Protein AF-A0A2S9PMS0-F1 (afdb_monomer_lite)

Structure (mmCIF, N/CA/C/O backbone):
data_AF-A0A2S9PMS0-F1
#
_entry.id   AF-A0A2S9PMS0-F1
#
loop_
_atom_site.group_PDB
_atom_site.id
_atom_site.type_symbol
_atom_site.label_atom_id
_atom_site.label_alt_id
_atom_site.label_comp_id
_atom_site.label_asym_id
_atom_site.label_entity_id
_atom_site.label_seq_id
_atom_site.pdbx_PDB_ins_code
_atom_site.Cartn_x
_atom_site.Cartn_y
_atom_site.Cartn_z
_atom_site.occupancy
_atom_site.B_iso_or_equiv
_atom_site.auth_seq_id
_atom_site.auth_comp_id
_atom_site.auth_asym_id
_atom_site.auth_atom_id
_atom_site.pdbx_PDB_model_num
ATOM 1 N N . MET A 1 1 ? 5.185 17.961 15.764 1.00 32.84 1 MET A N 1
ATOM 2 C CA . MET A 1 1 ? 5.129 16.708 16.547 1.00 32.84 1 MET A CA 1
ATOM 3 C C . MET A 1 1 ? 5.885 15.643 15.779 1.00 32.84 1 MET A C 1
ATOM 5 O O . MET A 1 1 ? 5.742 15.589 14.567 1.00 32.8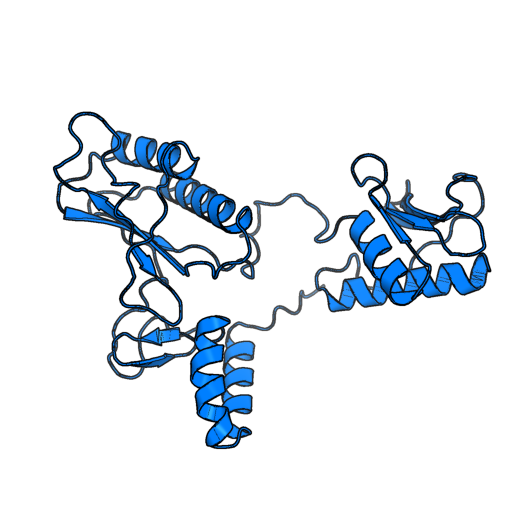4 1 MET A O 1
ATOM 9 N N . TYR A 1 2 ? 6.755 14.880 16.442 1.00 25.58 2 TYR A N 1
ATOM 10 C CA . TYR A 1 2 ? 7.485 13.785 15.804 1.00 25.58 2 TYR A CA 1
ATOM 11 C C . TYR A 1 2 ? 6.497 12.641 15.553 1.00 25.58 2 TYR A C 1
ATOM 13 O O . TYR A 1 2 ? 6.087 11.993 16.512 1.00 25.58 2 TYR A O 1
ATOM 21 N N . SER A 1 3 ? 6.109 12.413 14.293 1.00 32.34 3 SER A N 1
ATOM 22 C CA . SER A 1 3 ? 5.474 11.155 13.887 1.00 32.34 3 SER A CA 1
ATOM 23 C C . SER A 1 3 ? 6.419 10.033 14.308 1.00 32.34 3 SER A C 1
ATOM 25 O O . SER A 1 3 ? 7.557 9.959 13.834 1.00 32.34 3 SER A O 1
ATOM 27 N N . ALA A 1 4 ? 6.009 9.216 15.280 1.00 32.31 4 ALA A N 1
ATOM 28 C CA . ALA A 1 4 ? 6.797 8.079 15.729 1.00 32.31 4 ALA A CA 1
ATOM 29 C C . ALA A 1 4 ? 6.627 6.949 14.711 1.00 32.31 4 ALA A C 1
ATOM 31 O O . ALA A 1 4 ? 6.073 5.891 15.006 1.00 32.31 4 ALA A O 1
ATOM 32 N N . THR A 1 5 ? 7.128 7.176 13.496 1.00 42.28 5 THR A N 1
ATOM 33 C CA . THR A 1 5 ? 7.408 6.104 12.553 1.00 42.28 5 THR A CA 1
ATOM 34 C C . THR A 1 5 ? 8.275 5.111 13.308 1.00 42.28 5 THR A C 1
ATOM 36 O O . THR A 1 5 ? 9.388 5.442 13.719 1.00 42.28 5 THR A O 1
ATOM 39 N N . MET A 1 6 ? 7.779 3.889 13.534 1.00 43.00 6 MET A N 1
ATOM 40 C CA . MET A 1 6 ? 8.676 2.807 13.921 1.00 43.00 6 MET A CA 1
ATOM 41 C C . MET A 1 6 ? 9.728 2.749 12.816 1.00 43.00 6 MET A C 1
ATOM 43 O O . MET A 1 6 ? 9.374 2.450 11.671 1.00 43.00 6 MET A O 1
ATOM 47 N N . PRO A 1 7 ? 11.006 3.054 13.106 1.00 52.00 7 PRO A N 1
ATOM 48 C CA . PRO A 1 7 ? 12.030 2.991 12.078 1.00 52.00 7 PRO A CA 1
ATOM 49 C C . PRO A 1 7 ? 11.969 1.592 11.459 1.00 52.00 7 PRO A C 1
ATOM 51 O O . PRO A 1 7 ? 11.724 0.636 12.191 1.00 52.00 7 PRO A O 1
ATOM 54 N N . ARG A 1 8 ? 12.207 1.410 10.154 1.00 54.91 8 ARG A N 1
ATOM 55 C CA . ARG A 1 8 ? 12.210 0.062 9.530 1.00 54.91 8 ARG A CA 1
ATOM 56 C C . ARG A 1 8 ? 13.087 -0.947 10.304 1.00 54.91 8 ARG A C 1
ATOM 58 O O . ARG A 1 8 ? 12.768 -2.130 10.391 1.00 54.91 8 ARG A O 1
ATOM 65 N N . ASN A 1 9 ? 14.116 -0.443 10.990 1.00 62.84 9 ASN A N 1
ATOM 66 C CA . ASN A 1 9 ? 14.978 -1.186 11.914 1.00 62.84 9 ASN A CA 1
ATOM 67 C C . ASN A 1 9 ? 14.257 -1.740 13.159 1.00 62.84 9 ASN A C 1
ATOM 69 O O . ASN A 1 9 ? 14.722 -2.704 13.759 1.00 62.84 9 ASN A O 1
ATOM 73 N N . PHE A 1 10 ? 13.156 -1.138 13.597 1.00 70.56 10 PHE A N 1
ATOM 74 C CA . PHE A 1 10 ? 12.357 -1.578 14.735 1.00 70.56 10 PHE A CA 1
ATOM 75 C C . PHE A 1 10 ? 11.514 -2.807 14.395 1.00 70.56 10 PHE A C 1
ATOM 77 O O . PHE A 1 10 ? 11.559 -3.767 15.155 1.00 70.56 10 PHE A O 1
ATOM 84 N N . ALA A 1 11 ? 10.837 -2.841 13.242 1.00 67.75 11 ALA A N 1
ATOM 85 C CA . ALA A 1 11 ? 10.082 -4.020 12.803 1.00 67.75 11 ALA A CA 1
ATOM 86 C C . ALA A 1 11 ? 10.990 -5.259 12.680 1.00 67.75 11 ALA A C 1
ATOM 88 O O . ALA A 1 11 ? 10.678 -6.321 13.217 1.00 67.75 11 ALA A O 1
ATOM 89 N N . ALA A 1 12 ? 12.177 -5.087 12.089 1.00 69.94 12 ALA A N 1
ATOM 90 C CA . ALA A 1 12 ? 13.205 -6.126 12.027 1.00 69.94 12 ALA A CA 1
ATOM 91 C C . ALA A 1 12 ? 13.670 -6.586 13.424 1.00 69.94 12 ALA A C 1
ATOM 93 O O . ALA A 1 12 ? 13.777 -7.785 13.689 1.00 69.94 12 ALA A O 1
ATOM 94 N N . LYS A 1 13 ? 13.895 -5.647 14.356 1.00 78.19 13 LYS A N 1
ATOM 95 C CA . LYS A 1 13 ? 14.250 -5.960 15.753 1.00 78.19 13 LYS A CA 1
ATOM 96 C C . LYS A 1 13 ? 13.131 -6.696 16.489 1.00 78.19 13 LYS A C 1
ATOM 98 O O . LYS A 1 13 ? 13.422 -7.608 17.260 1.00 78.19 13 LYS A O 1
ATOM 103 N N . VAL A 1 14 ? 11.872 -6.317 16.270 1.00 81.00 14 VAL A N 1
ATOM 104 C CA . VAL A 1 14 ? 10.702 -6.991 16.849 1.00 81.00 14 VAL A CA 1
ATOM 105 C C . VAL A 1 14 ? 10.598 -8.410 16.309 1.00 81.00 14 VAL A C 1
ATOM 107 O O . VAL A 1 14 ? 10.496 -9.339 17.105 1.00 81.00 14 VAL A O 1
ATOM 110 N N . PHE A 1 15 ? 10.717 -8.600 14.994 1.00 82.00 15 PHE A N 1
ATOM 111 C CA . PHE A 1 15 ? 10.687 -9.928 14.385 1.00 82.00 15 PHE A CA 1
ATOM 112 C C . PHE A 1 15 ? 11.820 -10.822 14.912 1.00 82.00 15 PHE A C 1
ATOM 114 O O . PHE A 1 15 ? 11.570 -11.954 15.317 1.00 82.00 15 PHE A O 1
ATOM 121 N N . GLY A 1 16 ? 13.046 -10.299 15.024 1.00 82.25 16 GLY A N 1
ATOM 122 C CA . GLY A 1 16 ? 14.165 -11.032 15.626 1.00 82.25 16 GLY A CA 1
ATOM 123 C C . GLY A 1 16 ? 13.918 -11.423 17.091 1.00 82.25 16 GLY A C 1
ATOM 124 O O . GLY A 1 16 ? 14.230 -12.541 17.499 1.00 82.25 16 GLY A O 1
ATOM 125 N N . ARG A 1 17 ? 13.303 -10.540 17.889 1.00 86.62 17 ARG A N 1
ATOM 126 C CA . ARG A 1 17 ? 12.909 -10.855 19.275 1.00 86.62 17 ARG A CA 1
ATOM 127 C C . ARG A 1 17 ? 11.810 -11.914 19.337 1.00 86.62 17 ARG A C 1
ATOM 129 O O . ARG A 1 17 ? 11.903 -12.805 20.175 1.00 86.62 17 ARG A O 1
ATOM 136 N N . LEU A 1 18 ? 10.814 -11.841 18.452 1.00 87.25 18 LEU A N 1
ATOM 137 C CA . LEU A 1 18 ? 9.752 -12.843 18.345 1.00 87.25 18 LEU A CA 1
ATOM 138 C C . LEU A 1 18 ? 10.323 -14.216 17.982 1.00 87.25 18 LEU A C 1
ATOM 140 O O . LEU A 1 18 ? 10.001 -15.193 18.646 1.00 87.25 18 LEU A O 1
ATOM 144 N N . MET A 1 19 ? 11.228 -14.281 17.002 1.00 86.56 19 MET A N 1
ATOM 145 C CA . MET A 1 19 ? 11.901 -15.524 16.608 1.00 86.56 19 MET A CA 1
ATOM 146 C C . MET A 1 19 ? 12.676 -16.163 17.767 1.00 86.56 19 MET A C 1
ATOM 148 O O . MET A 1 19 ? 12.575 -17.369 17.977 1.00 86.56 19 MET A O 1
ATOM 152 N N . ASN A 1 20 ? 13.397 -15.358 18.552 1.00 88.88 20 ASN A N 1
ATOM 153 C CA . ASN A 1 20 ? 14.153 -15.843 19.711 1.00 88.88 20 ASN A CA 1
ATOM 154 C C . ASN A 1 20 ? 13.260 -16.296 20.876 1.00 88.88 20 ASN A C 1
ATOM 156 O O . ASN A 1 20 ? 13.662 -17.160 21.650 1.00 88.88 20 ASN A O 1
ATOM 160 N N . ALA A 1 21 ? 12.075 -15.700 21.025 1.00 89.56 21 ALA A N 1
ATOM 161 C CA . ALA A 1 21 ? 11.121 -16.048 22.076 1.00 89.56 21 ALA A CA 1
ATOM 162 C C . ALA A 1 21 ? 10.205 -17.228 21.699 1.00 89.56 21 ALA A C 1
ATOM 164 O O . ALA A 1 21 ? 9.608 -17.844 22.581 1.00 89.56 21 ALA A O 1
ATOM 165 N N . ALA A 1 22 ? 10.072 -17.532 20.407 1.00 89.94 22 ALA A N 1
ATOM 166 C CA . ALA A 1 22 ? 9.189 -18.570 19.894 1.00 89.94 22 ALA A CA 1
ATOM 167 C C . ALA A 1 22 ? 9.751 -19.983 20.104 1.00 89.94 22 ALA A C 1
ATOM 169 O O . ALA A 1 22 ? 10.948 -20.233 19.943 1.00 89.94 22 ALA A O 1
ATOM 170 N N . PHE A 1 23 ? 8.861 -20.940 20.380 1.00 92.31 23 PHE A N 1
ATOM 171 C CA . PHE A 1 23 ? 9.212 -22.361 20.356 1.00 92.31 23 PHE A CA 1
ATOM 172 C C . PHE A 1 23 ? 9.612 -22.798 18.939 1.00 92.31 23 PHE A C 1
ATOM 174 O O . PHE A 1 23 ? 9.124 -22.242 17.956 1.00 92.31 23 PHE A O 1
ATOM 181 N N . LEU A 1 24 ? 10.422 -23.856 18.808 1.00 88.00 24 LEU A N 1
ATOM 182 C CA . LEU A 1 24 ? 10.834 -24.393 17.498 1.00 88.00 24 LEU A CA 1
ATOM 183 C C . LEU A 1 24 ? 9.643 -24.681 16.564 1.00 88.00 24 LEU A C 1
ATOM 185 O O . LEU A 1 24 ? 9.710 -24.403 15.371 1.00 88.00 24 LEU A O 1
ATOM 189 N N . SER A 1 25 ? 8.527 -25.176 17.108 1.00 85.19 25 SER A N 1
ATOM 190 C CA . SER A 1 25 ? 7.293 -25.421 16.348 1.00 85.19 25 SER A CA 1
ATOM 191 C C . SER A 1 25 ? 6.626 -24.143 15.822 1.00 85.19 25 SER A C 1
ATOM 193 O O . SER A 1 25 ? 5.937 -24.185 14.808 1.00 85.19 25 SER A O 1
ATOM 195 N N . GLN A 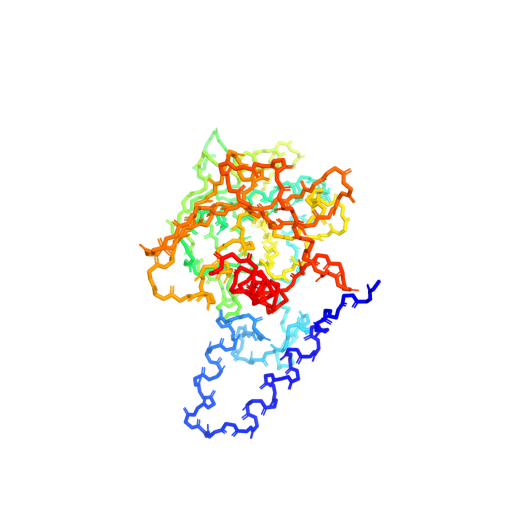1 26 ? 6.834 -23.006 16.488 1.00 90.19 26 GLN A N 1
ATOM 196 C CA . GLN A 1 26 ? 6.296 -21.697 16.109 1.00 90.19 26 GLN A CA 1
ATOM 197 C C . GLN A 1 26 ? 7.240 -20.927 15.187 1.00 90.19 26 GLN A C 1
ATOM 199 O O . GLN A 1 26 ? 6.781 -20.122 14.380 1.00 90.19 26 GLN A O 1
ATOM 204 N N . GLN A 1 27 ? 8.548 -21.181 15.274 1.00 88.31 27 GLN A N 1
ATOM 205 C CA . GLN A 1 27 ? 9.536 -20.539 14.410 1.00 88.31 27 GLN A CA 1
ATOM 206 C C . GLN A 1 27 ? 9.235 -20.800 12.935 1.00 88.31 27 GLN A C 1
ATOM 208 O O . GLN A 1 27 ? 9.299 -19.862 12.153 1.00 88.31 27 GLN A O 1
ATOM 213 N N . HIS A 1 28 ? 8.802 -22.010 12.565 1.00 85.19 28 HIS A N 1
ATOM 214 C CA . HIS A 1 28 ? 8.407 -22.303 11.183 1.00 85.19 28 HIS A CA 1
ATOM 215 C C . HIS A 1 28 ? 7.252 -21.405 10.708 1.00 85.19 28 HIS A C 1
ATOM 217 O O . HIS A 1 28 ? 7.328 -20.784 9.648 1.00 85.19 28 HIS A O 1
ATOM 223 N N . ALA A 1 29 ? 6.207 -21.262 11.529 1.00 85.69 29 ALA A N 1
ATOM 224 C CA . ALA A 1 29 ? 5.084 -20.383 11.215 1.00 85.69 29 ALA A CA 1
ATOM 225 C C . ALA A 1 29 ? 5.529 -18.916 11.093 1.00 85.69 29 ALA A C 1
ATOM 227 O O . ALA A 1 29 ? 5.103 -18.219 10.177 1.00 85.69 29 ALA A O 1
ATOM 228 N N . LEU A 1 30 ? 6.432 -18.451 11.961 1.00 85.75 30 LEU A N 1
ATOM 229 C CA . LEU A 1 30 ? 6.986 -17.098 11.882 1.00 85.75 30 LEU A CA 1
ATOM 230 C C . LEU A 1 30 ? 7.875 -16.898 10.647 1.00 85.75 30 LEU A C 1
ATOM 232 O O . LEU A 1 30 ? 7.815 -15.834 10.035 1.00 85.75 30 LEU A O 1
ATOM 236 N N . THR A 1 31 ? 8.654 -17.903 10.235 1.00 85.88 31 THR A N 1
ATOM 237 C CA . THR A 1 31 ? 9.469 -17.829 9.012 1.00 85.88 31 THR A CA 1
ATOM 238 C C . THR A 1 31 ? 8.638 -17.762 7.736 1.00 85.88 31 THR A C 1
ATOM 240 O O . THR A 1 31 ? 9.118 -17.231 6.736 1.00 85.88 31 THR A O 1
ATOM 243 N N . ASP A 1 32 ? 7.403 -18.260 7.766 1.00 83.81 32 ASP A N 1
ATOM 244 C CA . ASP A 1 32 ? 6.472 -18.181 6.639 1.00 83.81 32 ASP A CA 1
ATOM 245 C C . ASP A 1 32 ? 5.644 -16.888 6.688 1.00 83.81 32 ASP A C 1
ATOM 247 O O . ASP A 1 32 ? 5.514 -16.184 5.684 1.00 83.81 32 ASP A O 1
ATOM 251 N N . LEU A 1 33 ? 5.158 -16.512 7.876 1.00 84.38 33 LEU A N 1
ATOM 252 C CA . LEU A 1 33 ? 4.366 -15.299 8.088 1.00 84.38 33 LEU A CA 1
ATOM 253 C C . LEU A 1 33 ? 5.181 -14.014 7.949 1.00 84.38 33 LEU A C 1
ATOM 255 O O . LEU A 1 33 ? 4.654 -13.013 7.474 1.00 84.38 33 LEU A O 1
ATOM 259 N N . GLY A 1 34 ? 6.450 -14.010 8.355 1.00 84.75 34 GLY A N 1
ATOM 260 C CA . GLY A 1 34 ? 7.305 -12.825 8.291 1.00 84.75 34 GLY A CA 1
ATOM 261 C C . GLY A 1 34 ? 7.434 -12.278 6.865 1.00 84.75 34 GLY A C 1
ATOM 262 O O . GLY A 1 34 ? 7.128 -11.108 6.638 1.00 84.75 34 GLY A O 1
ATOM 263 N N . PRO A 1 35 ? 7.818 -13.108 5.880 1.00 82.19 35 PRO A N 1
ATOM 264 C CA . PRO A 1 35 ? 7.801 -12.727 4.477 1.00 82.19 35 PRO A CA 1
ATOM 265 C C . PRO A 1 35 ? 6.403 -12.389 3.967 1.00 82.19 35 PRO A C 1
ATOM 267 O O . PRO A 1 35 ? 6.243 -11.378 3.293 1.00 82.19 35 PRO A O 1
ATOM 270 N N . PHE A 1 36 ? 5.383 -13.178 4.316 1.00 79.50 36 PHE A N 1
ATOM 271 C CA . PHE A 1 36 ? 4.007 -12.947 3.863 1.00 79.50 36 PHE A CA 1
ATOM 272 C C . PHE A 1 36 ? 3.448 -11.586 4.306 1.00 79.50 36 PHE A C 1
ATOM 274 O O . PHE A 1 36 ? 2.760 -10.918 3.542 1.00 79.50 36 PHE A O 1
ATOM 281 N N . THR A 1 37 ? 3.783 -11.157 5.523 1.00 76.12 37 THR A N 1
ATOM 282 C CA . THR A 1 37 ? 3.397 -9.853 6.088 1.00 76.12 37 THR A CA 1
ATOM 283 C C . THR A 1 37 ? 4.353 -8.725 5.695 1.00 76.12 37 THR A C 1
ATOM 285 O O . THR A 1 37 ? 4.137 -7.576 6.068 1.00 76.12 37 THR A O 1
ATOM 288 N N . GLY A 1 38 ? 5.417 -9.039 4.949 1.00 75.94 38 GLY A N 1
ATOM 289 C CA . GLY A 1 38 ? 6.420 -8.075 4.520 1.00 75.94 38 GLY A CA 1
ATOM 290 C C . GLY A 1 38 ? 7.304 -7.553 5.651 1.00 75.94 38 GLY A C 1
ATOM 291 O O . GLY A 1 38 ? 7.881 -6.493 5.487 1.00 75.94 38 GLY A O 1
ATOM 292 N N . LEU A 1 39 ? 7.435 -8.255 6.783 1.00 79.88 39 LEU A N 1
ATOM 293 C CA . LEU A 1 39 ? 8.354 -7.893 7.879 1.00 79.88 39 LEU A CA 1
ATOM 294 C C . LEU A 1 39 ? 9.813 -8.263 7.581 1.00 79.88 39 LEU A C 1
ATOM 296 O O . LEU A 1 39 ? 10.750 -7.640 8.083 1.00 79.88 39 LEU A O 1
ATOM 300 N N . VAL A 1 40 ? 9.994 -9.297 6.769 1.00 86.00 40 VAL A N 1
ATOM 301 C CA . VAL A 1 40 ? 11.275 -9.780 6.253 1.00 86.00 40 VAL A CA 1
ATOM 302 C C . VAL A 1 40 ? 11.096 -10.126 4.779 1.00 86.00 40 VAL A C 1
ATOM 304 O O . VAL A 1 40 ? 9.985 -10.111 4.252 1.00 86.00 40 VAL A O 1
ATOM 307 N N . TRP A 1 41 ? 12.185 -10.452 4.100 1.00 86.19 41 TRP A N 1
ATOM 308 C CA . TRP A 1 41 ? 12.132 -11.007 2.762 1.00 86.19 41 TRP A CA 1
ATOM 309 C C . TRP A 1 41 ? 12.918 -12.300 2.656 1.00 86.19 41 TRP A C 1
ATOM 311 O O . TRP A 1 41 ? 13.946 -12.485 3.307 1.00 86.19 41 TRP A O 1
ATOM 321 N N . ARG A 1 42 ? 12.426 -13.202 1.813 1.00 88.50 42 ARG A N 1
ATOM 322 C CA . ARG A 1 42 ? 13.090 -14.459 1.500 1.00 88.50 42 ARG A CA 1
ATOM 323 C C . ARG A 1 42 ? 13.912 -14.275 0.234 1.00 88.50 42 ARG A C 1
ATOM 325 O O . ARG A 1 42 ? 13.402 -13.787 -0.768 1.00 88.50 42 ARG A O 1
ATOM 332 N N . CYS A 1 43 ? 15.181 -14.660 0.278 1.00 88.56 43 CYS A N 1
ATOM 333 C CA . CYS A 1 43 ? 16.051 -14.676 -0.890 1.00 88.56 43 CYS A CA 1
ATOM 334 C C . CYS A 1 43 ? 15.813 -15.933 -1.747 1.00 88.56 43 CYS A C 1
ATOM 336 O O . CYS A 1 43 ? 15.231 -16.919 -1.289 1.00 88.56 43 CYS A O 1
ATOM 338 N N . VAL A 1 44 ? 16.287 -15.927 -2.995 1.00 87.25 44 VAL A N 1
ATOM 339 C CA . VAL A 1 44 ? 16.271 -17.095 -3.891 1.00 87.25 44 VAL A CA 1
ATOM 340 C C . VAL A 1 44 ? 17.007 -18.298 -3.288 1.00 87.25 44 VAL A C 1
ATOM 342 O O . VAL A 1 44 ? 16.554 -19.429 -3.455 1.00 87.25 44 VAL A O 1
ATOM 345 N N . CYS A 1 45 ? 18.051 -18.064 -2.481 1.00 88.81 45 CYS A N 1
ATOM 346 C CA . CYS A 1 45 ? 18.746 -19.106 -1.713 1.00 88.81 45 CYS A CA 1
ATOM 347 C C . CYS A 1 45 ? 17.987 -19.574 -0.454 1.00 88.81 45 CYS A C 1
ATOM 349 O O . CYS A 1 45 ? 18.516 -20.366 0.318 1.00 88.81 45 CYS A O 1
ATOM 351 N N . LYS A 1 46 ? 16.753 -19.091 -0.248 1.00 89.25 46 LYS A N 1
ATOM 352 C CA . LYS A 1 46 ? 15.848 -19.356 0.885 1.00 89.25 46 LYS A CA 1
ATOM 353 C C . LYS A 1 46 ? 16.193 -18.678 2.214 1.00 89.25 46 LYS A C 1
ATOM 355 O O . LYS A 1 46 ? 15.354 -18.733 3.114 1.00 89.25 46 LYS A O 1
ATOM 360 N N . GLU A 1 47 ? 17.324 -17.977 2.300 1.00 89.44 47 GLU A N 1
ATOM 361 C CA . GLU A 1 47 ? 17.712 -17.167 3.463 1.00 89.44 47 GLU A CA 1
ATOM 362 C C . GLU A 1 47 ? 16.681 -16.063 3.753 1.00 89.44 47 GLU A C 1
ATOM 364 O O . GLU A 1 47 ? 16.196 -15.395 2.830 1.00 89.44 47 GLU A O 1
ATOM 369 N N . LEU A 1 48 ? 16.365 -15.851 5.032 1.00 89.19 48 LEU A N 1
ATOM 370 C CA . LEU A 1 48 ? 15.526 -14.743 5.480 1.00 89.19 48 LEU A CA 1
ATOM 371 C C . LEU A 1 48 ? 16.379 -13.521 5.789 1.00 89.19 48 LEU A C 1
ATOM 373 O O . LEU A 1 48 ? 17.379 -13.595 6.492 1.00 89.19 48 LEU A O 1
ATOM 377 N N . ASN A 1 49 ? 15.943 -12.380 5.285 1.00 85.88 49 ASN A N 1
ATOM 378 C CA . ASN A 1 49 ? 16.660 -11.127 5.384 1.00 85.88 49 ASN A CA 1
ATOM 379 C C . ASN A 1 49 ? 15.718 -10.045 5.894 1.00 85.88 49 ASN A C 1
ATOM 381 O O . ASN A 1 49 ? 14.528 -10.020 5.583 1.00 85.88 49 ASN A O 1
ATOM 385 N N . THR A 1 50 ? 16.250 -9.118 6.670 1.00 84.62 50 THR A N 1
ATOM 386 C CA . THR A 1 50 ? 15.498 -7.957 7.135 1.00 84.62 50 THR A CA 1
ATOM 387 C C . THR A 1 50 ? 15.277 -6.965 5.983 1.00 84.62 50 THR A C 1
ATOM 389 O O . THR A 1 50 ? 16.029 -6.935 5.005 1.00 84.62 50 THR A O 1
ATOM 392 N N . LEU A 1 51 ? 14.208 -6.163 6.046 1.00 78.00 51 LEU A N 1
ATOM 393 C CA . LEU A 1 51 ? 13.836 -5.227 4.969 1.00 78.00 51 LEU A CA 1
ATOM 394 C C . LEU A 1 51 ? 14.806 -4.051 4.767 1.00 78.00 51 LEU A C 1
ATOM 396 O O . LEU A 1 51 ? 14.692 -3.321 3.781 1.00 78.00 51 LEU A O 1
ATOM 400 N N . ASP A 1 52 ? 15.732 -3.814 5.682 1.00 77.50 52 ASP A N 1
ATOM 401 C CA . ASP A 1 52 ? 16.812 -2.836 5.528 1.00 77.50 52 ASP A CA 1
ATOM 402 C C . ASP A 1 52 ? 17.941 -3.364 4.633 1.00 77.50 52 ASP A C 1
ATOM 404 O O . ASP A 1 52 ? 18.620 -2.578 3.973 1.00 77.50 52 ASP A O 1
ATOM 408 N N . LEU A 1 53 ? 18.096 -4.687 4.527 1.00 78.88 53 LEU A N 1
ATOM 409 C CA . LEU A 1 53 ? 19.083 -5.288 3.641 1.00 78.88 53 LEU A CA 1
ATOM 410 C C . LEU A 1 53 ? 18.632 -5.200 2.181 1.00 78.88 53 LEU A C 1
ATOM 412 O O . LEU A 1 53 ? 17.565 -5.692 1.796 1.00 78.88 53 LEU A O 1
ATOM 416 N N . THR A 1 54 ? 19.483 -4.594 1.355 1.00 82.94 54 THR A N 1
ATOM 417 C CA . THR A 1 54 ? 19.305 -4.506 -0.101 1.00 82.94 54 THR A CA 1
ATOM 418 C C . THR A 1 54 ? 19.848 -5.725 -0.845 1.00 82.94 54 THR A C 1
ATOM 420 O O . THR A 1 54 ? 19.509 -5.934 -2.008 1.00 82.94 54 THR A O 1
ATOM 423 N N . ALA A 1 55 ? 20.650 -6.548 -0.171 1.00 85.50 55 ALA A N 1
ATOM 424 C CA . ALA A 1 55 ? 21.203 -7.795 -0.675 1.00 85.50 55 ALA A CA 1
ATOM 425 C C . ALA A 1 55 ? 21.134 -8.878 0.403 1.00 85.50 55 ALA A C 1
ATOM 427 O O . ALA A 1 55 ? 21.088 -8.586 1.598 1.00 85.50 55 ALA A O 1
ATOM 428 N N . CYS A 1 56 ? 21.113 -10.133 -0.024 1.00 88.81 56 CYS A N 1
ATOM 429 C CA . CYS A 1 56 ? 21.016 -11.268 0.876 1.00 88.81 56 CYS A CA 1
ATOM 430 C C . CYS A 1 56 ? 22.288 -11.414 1.724 1.00 88.81 56 CYS A C 1
ATOM 432 O O . CYS A 1 56 ? 23.388 -11.445 1.178 1.00 88.81 56 CYS A O 1
ATOM 434 N N . GLY A 1 57 ? 22.151 -11.612 3.036 1.00 88.31 57 GLY A N 1
ATOM 435 C CA . GLY A 1 57 ? 23.283 -11.888 3.927 1.00 88.31 57 GLY A CA 1
ATOM 436 C C . GLY A 1 57 ? 24.015 -13.194 3.592 1.00 88.31 57 GLY A C 1
ATOM 437 O O . GLY A 1 57 ? 25.234 -13.247 3.701 1.00 88.31 57 GLY A O 1
ATOM 438 N N . GLY A 1 58 ? 23.282 -14.221 3.141 1.00 91.62 58 GLY A N 1
ATOM 439 C CA . GLY A 1 58 ? 23.842 -15.529 2.777 1.00 91.62 58 GLY A CA 1
ATOM 440 C C . GLY A 1 58 ? 24.489 -15.615 1.386 1.00 91.62 58 GLY A C 1
ATOM 441 O O . GLY A 1 58 ? 25.633 -16.036 1.274 1.00 91.62 58 GLY A O 1
ATOM 442 N N . CYS A 1 59 ? 23.767 -15.257 0.314 1.00 92.06 59 CYS A N 1
ATOM 443 C CA . CYS A 1 59 ? 24.257 -15.417 -1.068 1.00 92.06 59 CYS A CA 1
ATOM 444 C C . CYS A 1 59 ? 24.600 -14.106 -1.791 1.00 92.06 59 CYS A C 1
ATOM 446 O O . CYS A 1 59 ? 24.981 -14.147 -2.954 1.00 92.06 59 CYS A O 1
ATOM 448 N N . HIS A 1 60 ? 24.446 -12.952 -1.135 1.00 90.69 60 HIS A N 1
ATOM 449 C CA . HIS A 1 60 ? 24.699 -11.616 -1.696 1.00 90.69 60 HIS A CA 1
ATOM 450 C C . HIS A 1 60 ? 23.859 -11.215 -2.919 1.00 90.69 60 HIS A C 1
ATOM 452 O O . HIS A 1 60 ? 24.032 -10.110 -3.431 1.00 90.69 60 HIS A O 1
ATOM 458 N N . GLU A 1 61 ? 22.897 -12.040 -3.336 1.00 86.44 61 GLU A N 1
ATOM 459 C CA . GLU A 1 61 ? 21.934 -11.673 -4.373 1.00 86.44 61 GLU A CA 1
ATOM 460 C C . GLU A 1 61 ? 21.119 -10.446 -3.961 1.00 86.44 61 GLU A C 1
ATOM 462 O O . GLU A 1 61 ? 20.666 -10.323 -2.814 1.00 86.44 61 GLU A O 1
ATOM 467 N N . ALA A 1 62 ? 20.918 -9.537 -4.915 1.00 82.44 62 ALA A N 1
ATOM 468 C CA . ALA A 1 62 ? 20.155 -8.320 -4.694 1.00 82.44 62 ALA A CA 1
ATOM 469 C C . ALA A 1 62 ? 18.682 -8.645 -4.418 1.00 82.44 62 ALA A C 1
ATOM 471 O O . ALA A 1 62 ? 18.072 -9.509 -5.053 1.00 82.44 62 ALA A O 1
ATOM 472 N N . ARG A 1 63 ? 18.064 -7.895 -3.505 1.00 82.19 63 ARG A N 1
ATOM 473 C CA . ARG A 1 63 ? 16.617 -7.957 -3.316 1.00 82.19 63 ARG A CA 1
ATOM 474 C C . ARG A 1 63 ? 15.939 -7.317 -4.523 1.00 82.19 63 ARG A C 1
ATOM 476 O O . ARG A 1 63 ? 16.052 -6.111 -4.746 1.00 82.19 63 ARG A O 1
ATOM 483 N N . LEU A 1 64 ? 15.211 -8.129 -5.284 1.00 76.19 64 LEU A N 1
ATOM 484 C CA . LEU A 1 64 ? 14.713 -7.768 -6.615 1.00 76.19 64 LEU A CA 1
ATOM 485 C C . LEU A 1 64 ? 13.721 -6.593 -6.640 1.00 76.19 64 LEU A C 1
ATOM 487 O O . LEU A 1 64 ? 13.562 -5.973 -7.686 1.00 76.19 64 LEU A O 1
ATOM 491 N N . TRP A 1 65 ? 13.112 -6.244 -5.506 1.00 75.75 65 TRP A N 1
ATOM 492 C CA . TRP A 1 65 ? 12.198 -5.105 -5.353 1.00 75.75 65 TRP A CA 1
ATOM 493 C C . TRP A 1 65 ? 12.792 -3.962 -4.503 1.00 75.75 65 TRP A C 1
ATOM 495 O O . TRP A 1 65 ? 12.097 -3.286 -3.749 1.00 75.75 65 TRP A O 1
ATOM 505 N N . THR A 1 66 ? 14.114 -3.776 -4.531 1.00 75.94 66 THR A N 1
ATOM 506 C CA . THR A 1 66 ? 14.766 -2.593 -3.921 1.00 75.94 66 THR A CA 1
ATOM 507 C C . THR A 1 66 ? 14.840 -1.404 -4.856 1.00 75.94 66 THR A C 1
ATOM 509 O O . THR A 1 66 ? 14.919 -0.269 -4.393 1.00 75.94 66 THR A O 1
ATOM 512 N N . LYS A 1 67 ? 14.864 -1.675 -6.157 1.00 83.56 67 LYS A N 1
ATOM 513 C CA . LYS A 1 67 ? 15.019 -0.687 -7.207 1.00 83.56 67 LYS A CA 1
ATOM 514 C C . LYS A 1 67 ? 14.354 -1.205 -8.469 1.00 83.56 67 LYS A C 1
ATOM 516 O O . LYS A 1 67 ? 14.385 -2.411 -8.737 1.00 83.56 67 LYS A O 1
ATOM 521 N N . ASP A 1 68 ? 13.807 -0.278 -9.235 1.00 89.06 68 ASP A N 1
ATOM 522 C CA . ASP A 1 68 ? 13.324 -0.563 -10.574 1.00 89.06 68 ASP A CA 1
ATOM 523 C C . ASP A 1 68 ? 14.466 -1.077 -11.460 1.00 89.06 68 ASP A C 1
ATOM 525 O O . ASP A 1 68 ? 15.635 -0.701 -11.303 1.00 89.06 68 ASP A O 1
ATOM 529 N N . VAL A 1 69 ? 14.116 -1.950 -12.398 1.00 89.94 69 VAL A N 1
ATOM 530 C CA . VAL A 1 69 ? 14.998 -2.383 -13.479 1.00 89.94 69 VAL A CA 1
ATOM 531 C C . VAL A 1 69 ? 14.431 -1.837 -14.767 1.00 89.94 69 VAL A C 1
ATOM 533 O O . VAL A 1 69 ? 13.291 -2.125 -15.115 1.00 89.94 69 VAL A O 1
ATOM 536 N N . THR A 1 70 ? 15.243 -1.063 -15.467 1.00 90.44 70 THR A N 1
ATOM 537 C CA . THR A 1 70 ? 14.917 -0.487 -16.765 1.00 90.44 70 THR A CA 1
ATOM 538 C C . THR A 1 70 ? 15.966 -0.941 -17.776 1.00 90.44 70 THR A C 1
ATOM 540 O O . THR A 1 70 ? 17.107 -1.224 -17.383 1.00 90.44 70 THR A O 1
ATOM 543 N N . PRO A 1 71 ? 15.643 -0.978 -19.078 1.00 85.69 71 PRO A N 1
ATOM 544 C CA . PRO A 1 71 ? 16.664 -1.050 -20.113 1.00 85.69 71 PRO A CA 1
ATOM 545 C C . PRO A 1 71 ? 17.733 0.039 -19.897 1.00 85.69 71 PRO A C 1
ATOM 547 O O . PRO A 1 71 ? 17.408 1.157 -19.487 1.00 85.69 71 PRO A O 1
ATOM 550 N N . PRO A 1 72 ? 19.021 -0.241 -20.165 1.00 80.75 72 PRO A N 1
ATOM 551 C CA . PRO A 1 72 ? 20.128 0.658 -19.817 1.00 80.75 72 PRO A CA 1
ATOM 552 C C . PRO A 1 72 ? 20.202 1.923 -20.686 1.00 80.75 72 PRO A C 1
ATOM 554 O O . PRO A 1 72 ? 21.117 2.728 -20.525 1.00 80.75 72 PRO A O 1
ATOM 557 N N . ARG A 1 73 ? 19.283 2.076 -21.643 1.00 79.12 73 ARG A N 1
ATOM 558 C CA . ARG A 1 73 ? 19.345 3.104 -22.683 1.00 79.12 73 ARG A CA 1
ATOM 559 C C . ARG A 1 73 ? 18.823 4.458 -22.203 1.00 79.12 73 ARG A C 1
ATOM 561 O O . ARG A 1 73 ? 19.342 5.477 -22.649 1.00 79.12 73 ARG A O 1
ATOM 568 N N . TYR A 1 74 ? 17.856 4.478 -21.279 1.00 74.25 74 TYR A N 1
ATOM 569 C CA . TYR A 1 74 ? 17.161 5.707 -20.891 1.00 74.25 74 TYR A CA 1
ATOM 570 C C . TYR A 1 74 ? 16.833 5.789 -19.398 1.00 74.25 74 TYR A C 1
ATOM 572 O O . TYR A 1 74 ? 16.667 4.785 -18.708 1.00 74.25 74 TYR A O 1
ATOM 580 N N . GLN A 1 75 ? 16.727 7.028 -18.910 1.00 83.38 75 GLN A N 1
ATOM 581 C CA . GLN A 1 75 ? 16.133 7.352 -17.615 1.00 83.38 75 GLN A CA 1
ATOM 582 C C . GLN A 1 75 ? 14.694 7.804 -17.862 1.00 83.38 75 GLN A C 1
ATOM 584 O O . GLN A 1 75 ? 14.480 8.876 -18.419 1.00 83.38 75 GLN A O 1
ATOM 589 N N . TYR A 1 76 ? 13.719 6.989 -17.463 1.00 84.56 76 TYR A N 1
ATOM 590 C CA . TYR A 1 76 ? 12.301 7.257 -17.728 1.00 84.56 76 TYR A CA 1
ATOM 591 C C . TYR A 1 76 ? 11.701 8.395 -16.885 1.00 84.56 76 TYR A C 1
ATOM 593 O O . TYR A 1 76 ? 10.658 8.928 -17.248 1.00 84.56 76 TYR A O 1
ATOM 601 N N . GLY A 1 77 ? 12.349 8.794 -15.784 1.00 89.25 77 GLY A N 1
ATOM 602 C CA . GLY A 1 77 ? 11.895 9.916 -14.954 1.00 89.25 77 GLY A CA 1
ATOM 603 C C . GLY A 1 77 ? 10.445 9.750 -14.490 1.00 89.25 77 GLY A C 1
ATOM 604 O O . GLY A 1 77 ? 10.097 8.707 -13.936 1.00 89.25 77 GLY A O 1
ATOM 605 N N . THR A 1 78 ? 9.618 10.763 -14.756 1.00 89.56 78 THR A N 1
ATOM 606 C CA . THR A 1 78 ? 8.202 10.821 -14.359 1.00 89.56 78 THR A CA 1
ATOM 607 C C . THR A 1 78 ? 7.358 9.709 -14.980 1.00 89.56 78 THR A C 1
ATOM 609 O O . THR A 1 78 ? 6.488 9.185 -14.303 1.00 89.56 78 THR A O 1
ATOM 612 N N . LEU A 1 79 ? 7.681 9.229 -16.189 1.00 90.06 79 LEU A N 1
ATOM 613 C CA . LEU A 1 79 ? 6.938 8.125 -16.824 1.00 90.06 79 LEU A CA 1
ATOM 614 C C . LEU A 1 79 ? 6.987 6.833 -15.989 1.00 90.06 79 LEU A C 1
ATOM 616 O O . LEU A 1 79 ? 6.045 6.045 -15.952 1.00 90.06 79 LEU A O 1
ATOM 620 N N . LEU A 1 80 ? 8.101 6.606 -15.284 1.00 92.12 80 LEU A N 1
ATOM 621 C CA . LEU A 1 80 ? 8.228 5.470 -14.371 1.00 92.12 80 LEU A CA 1
ATOM 622 C C . LEU A 1 80 ? 7.465 5.699 -13.060 1.00 92.12 80 LEU A C 1
ATOM 624 O O . LEU A 1 80 ? 7.062 4.737 -12.408 1.00 92.12 80 LEU A O 1
ATOM 628 N N . GLU A 1 81 ? 7.287 6.957 -12.656 1.00 90.00 81 GLU A N 1
ATOM 629 C CA . GLU A 1 81 ? 6.457 7.332 -11.510 1.00 90.00 81 GLU A CA 1
ATOM 630 C C . GLU A 1 81 ? 4.973 7.128 -11.820 1.00 90.00 81 GLU A C 1
ATOM 632 O O . GLU A 1 81 ? 4.283 6.528 -10.997 1.00 90.00 81 GLU A O 1
ATOM 637 N N . ASP A 1 82 ? 4.530 7.493 -13.023 1.00 91.94 82 ASP A N 1
ATOM 638 C CA . ASP A 1 82 ? 3.157 7.296 -13.499 1.00 91.94 82 ASP A CA 1
ATOM 639 C C . ASP A 1 82 ? 2.806 5.806 -13.578 1.00 91.94 82 ASP A C 1
ATOM 641 O O . ASP A 1 82 ? 1.810 5.364 -13.001 1.00 91.94 82 ASP A O 1
ATOM 645 N N . LEU A 1 83 ? 3.686 4.982 -14.165 1.00 95.00 83 LEU A N 1
ATOM 646 C CA . LEU A 1 83 ? 3.507 3.526 -14.163 1.00 95.00 83 LEU A CA 1
ATOM 647 C C . LEU A 1 83 ? 3.443 2.954 -12.737 1.00 95.00 83 LEU A C 1
ATOM 649 O O . LEU A 1 83 ? 2.659 2.046 -12.450 1.00 95.00 83 LEU A O 1
ATOM 653 N N . ARG A 1 84 ? 4.261 3.473 -11.815 1.00 94.56 84 ARG A N 1
ATOM 654 C CA . ARG A 1 84 ? 4.256 3.035 -10.412 1.00 94.56 84 ARG A CA 1
ATOM 655 C C . ARG A 1 84 ? 2.966 3.432 -9.692 1.00 94.56 84 ARG A C 1
ATOM 657 O O . ARG A 1 84 ? 2.475 2.650 -8.872 1.00 94.56 84 ARG A O 1
ATOM 664 N N . ALA A 1 85 ? 2.432 4.616 -9.978 1.00 91.38 85 ALA A N 1
ATOM 665 C CA . ALA A 1 85 ? 1.156 5.084 -9.450 1.00 91.38 85 ALA A CA 1
ATOM 666 C C . ALA A 1 85 ? 0.003 4.216 -9.973 1.00 91.38 85 ALA A C 1
ATOM 668 O O . ALA A 1 85 ? -0.745 3.669 -9.165 1.00 91.38 85 ALA A O 1
ATOM 669 N N . ALA A 1 86 ? -0.044 3.966 -11.284 1.00 94.62 86 ALA A N 1
ATOM 670 C CA . ALA A 1 86 ? -1.043 3.103 -11.910 1.00 94.62 86 ALA A CA 1
ATOM 671 C C . ALA A 1 86 ? -1.021 1.670 -11.351 1.00 94.62 86 ALA A C 1
ATOM 673 O O . ALA A 1 86 ? -2.063 1.090 -11.054 1.00 94.62 86 ALA A O 1
ATOM 674 N N . LEU A 1 87 ? 0.172 1.096 -11.147 1.00 94.69 87 LEU A N 1
ATOM 675 C CA . LEU A 1 87 ? 0.311 -0.211 -10.497 1.00 94.69 87 LEU A CA 1
ATOM 676 C C . LEU A 1 87 ? -0.178 -0.183 -9.048 1.00 94.69 87 LEU A C 1
ATOM 678 O O . LEU A 1 87 ? -0.806 -1.134 -8.594 1.00 94.69 87 LEU A O 1
ATOM 682 N N . THR A 1 88 ? 0.123 0.885 -8.311 1.00 92.19 88 THR A N 1
ATOM 683 C CA . THR A 1 88 ? -0.318 1.040 -6.920 1.00 92.19 88 THR A CA 1
ATOM 684 C C . THR A 1 88 ? -1.839 1.053 -6.829 1.00 92.19 88 THR A C 1
ATOM 686 O O . THR A 1 88 ? -2.390 0.247 -6.086 1.00 92.19 88 THR A O 1
ATOM 689 N N . GLU A 1 89 ? -2.491 1.889 -7.635 1.00 91.31 89 GLU A N 1
ATOM 690 C CA . GLU A 1 89 ? -3.951 1.984 -7.729 1.00 91.31 89 GLU A CA 1
ATOM 691 C C . GLU A 1 89 ? -4.580 0.639 -8.106 1.00 91.31 89 GLU A C 1
ATOM 693 O O . GLU A 1 89 ? -5.439 0.128 -7.391 1.00 91.31 89 GLU A O 1
ATOM 698 N N . TRP A 1 90 ? -4.056 -0.013 -9.148 1.00 92.81 90 TRP A N 1
ATOM 699 C CA . TRP A 1 90 ? -4.528 -1.323 -9.595 1.00 92.81 90 TRP A CA 1
ATOM 700 C C . TRP A 1 90 ? -4.548 -2.379 -8.485 1.00 92.81 90 TRP A C 1
ATOM 702 O O . TRP A 1 90 ? -5.482 -3.178 -8.404 1.00 92.81 90 TRP A O 1
ATOM 712 N N . PHE A 1 91 ? -3.516 -2.414 -7.636 1.00 90.81 91 PHE A N 1
ATOM 713 C CA . PHE A 1 91 ? -3.455 -3.364 -6.524 1.00 90.81 91 PHE A CA 1
ATOM 714 C C . PHE A 1 91 ? -4.239 -2.918 -5.287 1.00 90.81 91 PHE A C 1
ATOM 716 O O . PHE A 1 91 ? -4.578 -3.778 -4.475 1.00 90.81 91 PHE A O 1
ATOM 723 N N . ASP A 1 92 ? -4.521 -1.625 -5.131 1.00 87.25 92 ASP A N 1
ATOM 724 C CA . ASP A 1 92 ? -5.317 -1.099 -4.018 1.00 87.25 92 ASP A CA 1
ATOM 725 C C . ASP A 1 92 ? -6.824 -1.288 -4.232 1.00 87.25 92 ASP A C 1
ATOM 727 O O . ASP A 1 92 ? -7.539 -1.594 -3.276 1.00 87.25 92 ASP A O 1
ATOM 731 N N . ASP A 1 93 ? -7.293 -1.228 -5.478 1.00 84.56 93 ASP A N 1
ATOM 732 C CA . ASP A 1 93 ? -8.712 -1.400 -5.830 1.00 84.56 93 ASP A CA 1
ATOM 733 C C . ASP A 1 93 ? -9.192 -2.856 -5.818 1.00 84.56 93 ASP A C 1
ATOM 735 O O . ASP A 1 93 ? -10.384 -3.155 -5.956 1.00 84.56 93 ASP A O 1
ATOM 739 N N . ARG A 1 94 ? -8.269 -3.804 -5.667 1.00 80.25 94 ARG A N 1
ATOM 740 C CA . ARG A 1 94 ? -8.577 -5.231 -5.732 1.00 80.25 94 ARG A CA 1
ATOM 741 C C . ARG A 1 94 ? -8.833 -5.811 -4.353 1.00 80.25 94 ARG A C 1
ATOM 743 O O . ARG A 1 94 ? -8.301 -5.320 -3.355 1.00 80.25 94 ARG A O 1
ATOM 750 N N . PRO A 1 95 ? -9.620 -6.904 -4.267 1.00 69.62 95 PRO A N 1
ATOM 751 C CA . PRO A 1 95 ? -9.714 -7.671 -3.032 1.00 69.62 95 PRO A CA 1
ATOM 752 C C . PRO A 1 95 ? -8.299 -7.930 -2.522 1.00 69.62 95 PRO A C 1
ATOM 754 O O . PRO A 1 95 ? -7.422 -8.192 -3.342 1.00 69.62 95 PRO A O 1
ATOM 757 N N . LYS A 1 96 ? -8.088 -7.865 -1.198 1.00 62.44 96 LYS A N 1
ATOM 758 C CA . LYS A 1 96 ? -6.781 -7.964 -0.509 1.00 62.44 96 LYS A CA 1
ATOM 759 C C . LYS A 1 96 ? -6.087 -9.332 -0.662 1.00 62.44 96 LYS A C 1
ATOM 761 O O . LYS A 1 96 ? -5.512 -9.868 0.285 1.00 62.44 96 LYS A O 1
ATOM 766 N N . VAL A 1 97 ? -6.143 -9.930 -1.845 1.00 63.00 97 VAL A N 1
ATOM 767 C CA . VAL A 1 97 ? -5.205 -10.926 -2.315 1.00 63.00 97 VAL A CA 1
ATOM 768 C C . VAL A 1 97 ? -3.856 -10.226 -2.333 1.00 63.00 97 VAL A C 1
ATOM 770 O O . VAL A 1 97 ? -3.649 -9.237 -3.023 1.00 63.00 97 VAL A O 1
ATOM 773 N N . ARG A 1 98 ? -2.985 -10.708 -1.454 1.00 78.00 98 ARG A N 1
ATOM 774 C CA . ARG A 1 98 ? -1.551 -10.444 -1.370 1.00 78.00 98 ARG A CA 1
ATOM 775 C C . ARG A 1 98 ? -0.983 -9.545 -2.485 1.00 78.00 98 ARG A C 1
ATOM 777 O O . ARG A 1 98 ? -0.877 -9.964 -3.636 1.00 78.00 98 ARG A O 1
ATOM 784 N N . ARG A 1 99 ? -0.532 -8.350 -2.098 1.00 86.06 99 ARG A N 1
ATOM 785 C CA . ARG A 1 99 ? 0.078 -7.352 -2.987 1.00 86.06 99 ARG A CA 1
ATOM 786 C C . ARG A 1 99 ? 1.509 -7.750 -3.388 1.00 86.06 99 ARG A C 1
ATOM 788 O O . ARG A 1 99 ? 2.304 -8.095 -2.507 1.00 86.06 99 ARG A O 1
ATOM 795 N N . PRO A 1 100 ? 1.869 -7.706 -4.683 1.00 90.94 100 PRO A N 1
ATOM 796 C CA . PRO A 1 100 ? 3.248 -7.891 -5.123 1.00 90.94 100 PRO A CA 1
ATOM 797 C C . PRO A 1 100 ? 4.159 -6.765 -4.623 1.00 90.94 100 PRO A C 1
ATOM 799 O O . PRO A 1 100 ? 3.749 -5.613 -4.512 1.00 90.94 100 PRO A O 1
ATOM 802 N N . ALA A 1 101 ? 5.420 -7.095 -4.360 1.00 89.62 101 ALA A N 1
ATOM 803 C CA . ALA A 1 101 ? 6.470 -6.125 -4.059 1.00 89.62 101 ALA A CA 1
ATOM 804 C C . ALA A 1 101 ? 7.071 -5.503 -5.333 1.00 89.62 101 ALA A C 1
ATOM 806 O O . ALA A 1 101 ? 7.615 -4.402 -5.298 1.00 89.62 101 ALA A O 1
ATOM 807 N N . ALA A 1 102 ? 6.990 -6.208 -6.461 1.00 93.50 102 ALA A N 1
ATOM 808 C CA . ALA A 1 102 ? 7.321 -5.683 -7.779 1.00 93.50 102 ALA A CA 1
ATOM 809 C C . ALA A 1 102 ? 6.561 -6.445 -8.869 1.00 93.50 102 ALA A C 1
ATOM 811 O O . ALA A 1 102 ? 6.187 -7.605 -8.676 1.00 93.50 102 ALA A O 1
ATOM 812 N N . ILE A 1 103 ? 6.400 -5.810 -10.025 1.00 95.25 103 ILE A N 1
ATOM 813 C CA . ILE A 1 103 ? 5.889 -6.425 -11.254 1.00 95.25 103 ILE A CA 1
ATOM 814 C C . ILE A 1 103 ? 6.928 -6.228 -12.349 1.00 95.25 103 ILE A C 1
ATOM 816 O O . ILE A 1 103 ? 7.532 -5.158 -12.434 1.00 95.25 103 ILE A O 1
ATOM 820 N N . SER A 1 104 ? 7.158 -7.250 -13.173 1.00 94.88 104 SER A N 1
ATOM 821 C CA . SER A 1 104 ? 7.926 -7.092 -14.404 1.00 94.88 104 SER A CA 1
ATOM 822 C C . SER A 1 104 ? 7.122 -7.380 -15.656 1.00 94.88 104 SER A C 1
ATOM 824 O O . SER A 1 104 ? 6.373 -8.354 -15.709 1.00 94.88 104 SER A O 1
ATOM 826 N N . PHE A 1 105 ? 7.413 -6.587 -16.676 1.00 93.56 105 PHE A N 1
ATOM 827 C CA . PHE A 1 105 ? 6.925 -6.688 -18.037 1.00 93.56 105 PHE A CA 1
ATOM 828 C C . PHE A 1 105 ? 8.092 -7.071 -18.944 1.00 93.56 105 PHE A C 1
ATOM 830 O O . PHE A 1 105 ? 9.221 -6.600 -18.760 1.00 93.56 105 PHE A O 1
ATOM 837 N N . ARG A 1 106 ? 7.823 -7.931 -19.922 1.00 90.81 106 ARG A N 1
ATOM 838 C CA . ARG A 1 106 ? 8.794 -8.349 -20.933 1.00 90.81 106 ARG A CA 1
ATOM 839 C C . ARG A 1 106 ? 8.273 -7.975 -22.313 1.00 90.81 106 ARG A C 1
ATOM 841 O O . ARG A 1 106 ? 7.079 -8.076 -22.570 1.00 90.81 106 ARG A O 1
ATOM 848 N N . VAL A 1 107 ? 9.178 -7.600 -23.207 1.00 85.81 107 VAL A N 1
ATOM 849 C CA . VAL A 1 107 ? 8.868 -7.497 -24.637 1.00 85.81 107 VAL A CA 1
ATOM 850 C C . VAL A 1 107 ? 8.932 -8.890 -25.258 1.00 85.81 107 VAL A C 1
ATOM 852 O O . VAL A 1 107 ? 10.014 -9.486 -25.354 1.00 85.81 107 VAL A O 1
ATOM 855 N N . THR A 1 108 ? 7.784 -9.419 -25.670 1.00 72.88 108 THR A N 1
ATOM 856 C CA . THR A 1 108 ? 7.678 -10.660 -26.443 1.00 72.88 108 THR A CA 1
ATOM 857 C C . THR A 1 108 ? 7.451 -10.275 -27.906 1.00 72.88 108 THR A C 1
ATOM 859 O O . THR A 1 108 ? 6.722 -9.341 -28.209 1.00 72.88 108 THR A O 1
ATOM 862 N N . THR A 1 109 ? 8.111 -10.938 -28.850 1.00 67.12 109 THR A N 1
ATOM 863 C CA . THR A 1 109 ? 8.044 -10.644 -30.302 1.00 67.12 109 THR A CA 1
ATOM 864 C C . THR A 1 109 ? 6.657 -10.758 -30.935 1.00 67.12 109 THR A C 1
ATOM 866 O O . THR A 1 109 ? 6.534 -10.596 -32.142 1.00 67.12 109 THR A O 1
ATOM 869 N N . GLU A 1 110 ? 5.643 -11.143 -30.166 1.00 57.78 110 GLU A N 1
ATOM 870 C CA . GLU A 1 110 ? 4.387 -11.697 -30.672 1.00 57.78 110 GLU A CA 1
ATOM 871 C C . GLU A 1 110 ? 3.268 -10.661 -30.826 1.00 57.78 110 GLU A C 1
ATOM 873 O O . GLU A 1 110 ? 2.184 -11.017 -31.280 1.00 57.78 110 GLU A O 1
ATOM 878 N N . TYR A 1 111 ? 3.505 -9.390 -30.485 1.00 51.72 111 TYR A N 1
ATOM 879 C CA . TYR A 1 111 ? 2.485 -8.347 -30.592 1.00 51.72 111 TYR A CA 1
ATOM 880 C C . TYR A 1 111 ? 2.754 -7.440 -31.801 1.00 51.72 111 TYR A C 1
ATOM 882 O O . TYR A 1 111 ? 3.653 -6.603 -31.778 1.00 51.72 111 TYR A O 1
ATOM 890 N N . ASP A 1 112 ? 1.987 -7.651 -32.872 1.00 51.31 112 ASP A N 1
ATOM 891 C CA . ASP A 1 112 ? 2.245 -7.098 -34.213 1.00 51.31 112 ASP A CA 1
ATOM 892 C C . ASP A 1 112 ? 1.778 -5.634 -34.384 1.00 51.31 112 ASP A C 1
ATOM 894 O O . ASP A 1 112 ? 2.112 -5.028 -35.388 1.00 51.31 112 ASP A O 1
ATOM 898 N N . ASP A 1 113 ? 1.046 -5.036 -33.423 1.00 54.22 113 ASP A N 1
ATOM 899 C CA . ASP A 1 113 ? 0.451 -3.684 -33.578 1.00 54.22 113 ASP A CA 1
ATOM 900 C C . ASP A 1 113 ? 0.045 -2.974 -32.246 1.00 54.22 113 ASP A C 1
ATOM 902 O O . ASP A 1 113 ? -0.875 -2.155 -32.214 1.00 54.22 113 ASP A O 1
ATOM 906 N N . GLY A 1 114 ? 0.690 -3.259 -31.105 1.00 52.66 114 GLY A N 1
ATOM 907 C CA . GLY A 1 114 ? 0.305 -2.693 -29.789 1.00 52.66 114 GLY A CA 1
ATOM 908 C C . GLY A 1 114 ? 1.449 -2.618 -28.769 1.00 52.66 114 GLY A C 1
ATOM 909 O O . GLY A 1 114 ? 2.583 -2.918 -29.144 1.00 52.66 114 GLY A O 1
ATOM 910 N N . PRO A 1 115 ? 1.192 -2.149 -27.524 1.00 53.34 115 PRO A N 1
ATOM 911 C CA . PRO A 1 115 ? 2.212 -1.644 -26.603 1.00 53.34 115 PRO A CA 1
ATOM 912 C C . PRO A 1 115 ? 3.378 -2.607 -26.492 1.00 53.34 115 PRO A C 1
ATOM 914 O O . PRO A 1 115 ? 3.203 -3.801 -26.270 1.00 53.34 115 PRO A O 1
ATOM 917 N N . ALA A 1 116 ? 4.585 -2.077 -26.638 1.00 66.69 116 ALA A N 1
ATOM 918 C CA . ALA A 1 116 ? 5.758 -2.917 -26.789 1.00 66.69 116 ALA A CA 1
ATOM 919 C C . ALA A 1 116 ? 6.074 -3.766 -25.533 1.00 66.69 116 ALA A C 1
ATOM 921 O O . ALA A 1 116 ? 6.855 -4.708 -25.607 1.00 66.69 116 ALA A O 1
ATOM 922 N N . TRP A 1 117 ? 5.433 -3.491 -24.393 1.00 79.19 117 TRP A N 1
ATOM 923 C CA . TRP A 1 117 ? 5.492 -4.292 -23.169 1.00 79.19 117 TRP A CA 1
ATOM 924 C C . TRP A 1 117 ? 4.282 -5.232 -23.052 1.00 79.19 117 TRP A C 1
ATOM 926 O O . TRP A 1 117 ? 3.144 -4.769 -23.050 1.00 79.19 117 TRP A O 1
ATOM 936 N N . ALA A 1 118 ? 4.510 -6.541 -22.879 1.00 76.50 118 ALA A N 1
ATOM 937 C CA . ALA A 1 118 ? 3.421 -7.509 -22.731 1.00 76.50 118 ALA A CA 1
ATOM 938 C C . ALA A 1 118 ? 2.660 -7.310 -21.407 1.00 76.50 118 ALA A C 1
ATOM 940 O O . ALA A 1 118 ? 3.241 -7.428 -20.325 1.00 76.50 118 ALA A O 1
ATOM 941 N N . THR A 1 119 ? 1.352 -7.054 -21.491 1.00 79.06 119 THR A N 1
ATOM 942 C CA . THR A 1 119 ? 0.449 -6.884 -20.336 1.00 79.06 119 THR A CA 1
ATOM 943 C C . THR A 1 119 ? -0.078 -8.208 -19.772 1.00 79.06 119 THR A C 1
ATOM 945 O O . THR A 1 119 ? -0.503 -8.252 -18.620 1.00 79.06 119 THR A O 1
ATOM 948 N N . TRP A 1 120 ? 0.015 -9.291 -20.547 1.00 75.38 120 TRP A N 1
ATOM 949 C CA . TRP A 1 120 ? -0.557 -10.613 -20.258 1.00 75.38 120 TRP A CA 1
ATOM 950 C C . TRP A 1 120 ? 0.471 -11.674 -19.811 1.00 75.38 120 TRP A C 1
ATOM 952 O O . TRP A 1 120 ? 0.083 -12.693 -19.247 1.00 75.38 120 TRP A O 1
ATOM 962 N N . ASP A 1 121 ? 1.776 -11.443 -20.017 1.00 82.00 121 ASP A N 1
ATOM 963 C CA . ASP A 1 121 ? 2.880 -12.315 -19.556 1.00 82.00 121 ASP A CA 1
ATOM 964 C C . ASP A 1 121 ? 3.760 -11.584 -18.533 1.00 82.00 121 ASP A C 1
ATOM 966 O O . ASP A 1 121 ? 4.973 -11.403 -18.684 1.00 82.00 121 ASP A O 1
ATOM 970 N N . THR A 1 122 ? 3.112 -11.069 -17.489 1.00 91.75 122 THR A N 1
ATOM 971 C CA . THR A 1 122 ? 3.797 -10.319 -16.437 1.00 91.75 122 THR A CA 1
ATOM 972 C C . THR A 1 122 ? 4.237 -11.242 -15.308 1.00 91.75 122 THR A C 1
ATOM 974 O O . THR A 1 122 ? 3.638 -12.283 -15.036 1.00 91.75 122 THR A O 1
ATOM 977 N N . THR A 1 123 ? 5.328 -10.885 -14.633 1.00 94.00 123 THR A N 1
ATOM 978 C CA . THR A 1 123 ? 5.826 -11.637 -13.473 1.00 94.00 123 THR A CA 1
ATOM 979 C C . THR A 1 123 ? 5.646 -10.812 -12.208 1.00 94.00 123 THR A C 1
ATOM 981 O O . THR A 1 123 ? 6.188 -9.713 -12.092 1.00 94.00 123 THR A O 1
ATOM 984 N N . ALA A 1 124 ? 4.918 -11.358 -11.236 1.00 93.38 124 ALA A N 1
ATOM 985 C CA . ALA A 1 124 ? 4.755 -10.780 -9.910 1.00 93.38 124 ALA A CA 1
ATOM 986 C C . ALA A 1 124 ? 5.808 -11.325 -8.946 1.00 93.38 124 ALA A C 1
ATOM 988 O O . ALA A 1 124 ? 5.974 -12.538 -8.802 1.00 93.38 124 ALA A O 1
ATOM 989 N N . TYR A 1 125 ? 6.492 -10.422 -8.250 1.00 91.75 125 TYR A N 1
ATOM 990 C CA . TYR A 1 125 ? 7.478 -10.741 -7.224 1.00 91.75 125 TYR A CA 1
ATOM 991 C C . TYR A 1 125 ? 6.899 -10.436 -5.854 1.00 91.75 125 TYR A C 1
ATOM 993 O O . TYR A 1 125 ? 6.444 -9.322 -5.602 1.00 91.75 125 TYR A O 1
ATOM 1001 N N . PHE A 1 126 ? 6.961 -11.408 -4.952 1.00 89.50 126 PHE A N 1
ATOM 1002 C CA . PHE A 1 126 ? 6.486 -11.258 -3.581 1.00 89.50 126 PHE A CA 1
ATOM 1003 C C . PHE A 1 126 ? 7.652 -11.331 -2.608 1.00 89.50 126 PHE A C 1
ATOM 1005 O O . PHE A 1 126 ? 8.700 -11.908 -2.903 1.00 89.50 126 PHE A O 1
ATOM 1012 N N . THR A 1 127 ? 7.449 -10.786 -1.416 1.00 84.12 127 THR A N 1
ATOM 1013 C CA . THR A 1 127 ? 8.451 -10.765 -0.346 1.00 84.12 127 THR A CA 1
ATOM 1014 C C . THR A 1 127 ? 8.905 -12.151 0.108 1.00 84.12 127 THR A C 1
ATOM 1016 O O . THR A 1 127 ? 10.018 -12.306 0.603 1.00 84.12 127 THR A O 1
ATOM 1019 N N . ASP A 1 128 ? 8.078 -13.170 -0.084 1.00 80.75 128 ASP A N 1
ATOM 1020 C CA . ASP A 1 128 ? 8.340 -14.577 0.232 1.00 80.75 128 ASP A CA 1
ATOM 1021 C C . ASP A 1 128 ? 8.658 -15.450 -0.998 1.00 80.75 128 ASP A C 1
ATOM 1023 O O . ASP A 1 128 ? 9.145 -16.570 -0.840 1.00 80.75 128 ASP A O 1
ATOM 1027 N N . SER A 1 129 ? 8.384 -14.946 -2.205 1.00 83.88 129 SER A N 1
ATOM 1028 C CA . SER A 1 129 ? 8.546 -15.632 -3.487 1.00 83.88 129 SER A CA 1
ATOM 1029 C C . SER A 1 129 ? 9.358 -14.746 -4.436 1.00 83.88 129 SER A C 1
ATOM 1031 O O . SER A 1 129 ? 8.821 -14.115 -5.355 1.00 83.88 129 SER A O 1
ATOM 1033 N N . PRO A 1 130 ? 10.678 -14.655 -4.201 1.00 78.12 130 PRO A N 1
ATOM 1034 C CA . PRO A 1 130 ? 11.551 -13.748 -4.933 1.00 78.12 130 PRO A CA 1
ATOM 1035 C C . PRO A 1 130 ? 11.867 -14.232 -6.345 1.00 78.12 130 PRO A C 1
ATOM 1037 O O . PRO A 1 130 ? 12.364 -13.456 -7.143 1.00 78.12 130 PRO A O 1
ATOM 1040 N N . THR A 1 131 ? 11.606 -15.491 -6.695 1.00 85.75 131 THR A N 1
ATOM 1041 C CA . THR A 1 131 ? 11.833 -15.979 -8.065 1.00 85.75 131 THR A CA 1
ATOM 1042 C C . THR A 1 131 ? 10.840 -15.393 -9.063 1.00 85.75 131 THR A C 1
ATOM 1044 O O . THR A 1 131 ? 11.051 -15.510 -10.266 1.00 85.75 131 THR A O 1
ATOM 1047 N N . GLY A 1 132 ? 9.786 -14.743 -8.565 1.00 88.38 132 GLY A N 1
ATOM 1048 C CA . GLY A 1 132 ? 8.663 -14.315 -9.373 1.00 88.38 132 GLY A CA 1
ATOM 1049 C C . GLY A 1 132 ? 7.742 -15.486 -9.705 1.00 88.38 132 GLY A C 1
ATOM 1050 O O . GLY A 1 132 ? 8.131 -16.655 -9.647 1.00 88.38 132 GLY A O 1
ATOM 1051 N N . GLN A 1 133 ? 6.501 -15.160 -10.026 1.00 92.25 133 GLN A N 1
ATOM 1052 C CA . GLN A 1 133 ? 5.520 -16.082 -10.587 1.00 92.25 133 GLN A CA 1
ATOM 1053 C C . GLN A 1 133 ? 4.746 -15.357 -11.682 1.00 92.25 133 GLN A C 1
ATOM 1055 O O . GLN A 1 133 ? 4.552 -14.143 -11.581 1.00 92.25 133 GLN A O 1
ATOM 1060 N N . THR A 1 134 ? 4.298 -16.082 -12.706 1.00 91.75 134 THR A N 1
ATOM 1061 C CA . THR A 1 134 ? 3.404 -15.515 -13.719 1.00 91.75 134 THR A CA 1
ATOM 1062 C C . THR A 1 134 ? 2.179 -14.930 -13.027 1.00 91.75 134 THR A C 1
ATOM 1064 O O . THR A 1 134 ? 1.548 -15.579 -12.186 1.00 91.75 134 THR A O 1
ATOM 1067 N N . TYR A 1 135 ? 1.887 -13.677 -13.335 1.00 91.19 135 TYR A N 1
ATOM 1068 C CA . TYR A 1 135 ? 0.718 -12.983 -12.841 1.00 91.19 135 TYR A CA 1
ATOM 1069 C C . TYR A 1 135 ? -0.433 -13.279 -13.800 1.00 91.19 135 TYR A C 1
ATOM 1071 O O . TYR A 1 135 ? -0.341 -13.012 -14.991 1.00 91.19 135 TYR A O 1
ATOM 1079 N N . GLY A 1 136 ? -1.481 -13.923 -13.290 1.00 85.62 136 GLY A N 1
ATOM 1080 C CA . GLY A 1 136 ? -2.549 -14.484 -14.123 1.00 85.62 136 GLY A CA 1
ATOM 1081 C C . GLY A 1 136 ? -3.571 -13.468 -14.629 1.00 85.62 136 GLY A C 1
ATOM 1082 O O . GLY A 1 136 ? -4.544 -13.874 -15.256 1.00 85.62 136 GLY A O 1
ATOM 1083 N N . GLU A 1 137 ? -3.391 -12.186 -14.320 1.00 88.25 137 GLU A N 1
ATOM 1084 C CA . GLU A 1 137 ? -4.288 -11.128 -14.765 1.00 88.25 137 GLU A CA 1
ATOM 1085 C C . GLU A 1 137 ? -3.602 -10.235 -15.789 1.00 88.25 137 GLU A C 1
ATOM 1087 O O . GLU A 1 137 ? -2.420 -9.916 -15.666 1.00 88.25 137 GLU A O 1
ATOM 1092 N N . ASP A 1 138 ? -4.387 -9.820 -16.774 1.00 88.38 138 ASP A N 1
ATOM 1093 C CA . ASP A 1 138 ? -3.961 -8.903 -17.815 1.00 88.38 138 ASP A CA 1
ATOM 1094 C C . ASP A 1 138 ? -4.204 -7.454 -17.376 1.00 88.38 138 ASP A C 1
ATOM 1096 O O . ASP A 1 138 ? -5.230 -7.139 -16.768 1.00 88.38 138 ASP A O 1
ATOM 1100 N N . PHE A 1 139 ? -3.253 -6.579 -17.690 1.00 91.00 139 PHE A N 1
ATOM 1101 C CA . PHE A 1 139 ? -3.356 -5.137 -17.479 1.00 91.00 139 PHE A CA 1
ATOM 1102 C C . PHE A 1 139 ? -4.023 -4.399 -18.650 1.00 91.00 139 PHE A C 1
ATOM 1104 O O . PHE A 1 139 ? -4.093 -3.170 -18.616 1.00 91.00 139 PHE A O 1
ATOM 1111 N N . GLU A 1 140 ? -4.502 -5.095 -19.685 1.00 88.00 140 GLU A N 1
ATOM 1112 C CA . GLU A 1 140 ? -5.253 -4.482 -20.784 1.00 88.00 140 GLU A CA 1
ATOM 1113 C C . GLU A 1 140 ? -6.392 -3.570 -20.284 1.00 88.00 140 GLU A C 1
ATOM 1115 O O . GLU A 1 140 ? -7.164 -3.924 -19.391 1.00 88.00 140 GLU A O 1
ATOM 1120 N N . ARG A 1 141 ? -6.522 -2.392 -20.917 1.00 88.19 141 ARG A N 1
ATOM 1121 C CA . ARG A 1 141 ? -7.555 -1.376 -20.622 1.00 88.19 141 ARG A CA 1
ATOM 1122 C C . ARG A 1 141 ? -7.498 -0.837 -19.189 1.00 88.19 141 ARG A C 1
ATOM 1124 O O . ARG A 1 141 ? -8.531 -0.550 -18.587 1.00 88.19 141 ARG A O 1
ATOM 1131 N N . SER A 1 142 ? -6.290 -0.701 -18.655 1.00 92.00 142 SER A N 1
ATOM 1132 C CA . SER A 1 142 ? -6.021 -0.070 -17.361 1.00 92.00 142 SER A CA 1
ATOM 1133 C C . SER A 1 142 ? -5.044 1.094 -17.501 1.00 92.00 142 SER A C 1
ATOM 1135 O O . SER A 1 142 ? -4.303 1.172 -18.487 1.00 92.00 142 SER A O 1
ATOM 1137 N N . PHE A 1 143 ? -4.947 1.929 -16.466 1.00 94.06 143 PHE A N 1
ATOM 1138 C CA . PHE A 1 143 ? -3.906 2.958 -16.381 1.00 94.06 143 PHE A CA 1
ATOM 1139 C C . PHE A 1 143 ? -2.488 2.371 -16.467 1.00 94.06 143 PHE A C 1
ATOM 1141 O O . PHE A 1 143 ? -1.567 3.040 -16.925 1.00 94.06 143 PHE A O 1
ATOM 1148 N N . VAL A 1 144 ? -2.301 1.096 -16.092 1.00 94.50 144 VAL A N 1
ATOM 1149 C CA . VAL A 1 144 ? -1.014 0.404 -16.264 1.00 94.50 144 VAL A CA 1
ATOM 1150 C C . VAL A 1 144 ? -0.709 0.225 -17.749 1.00 94.50 144 VAL A C 1
ATOM 1152 O O . VAL A 1 144 ? 0.406 0.512 -18.175 1.00 94.50 144 VAL A O 1
ATOM 1155 N N . SER A 1 145 ? -1.687 -0.206 -18.554 1.00 92.25 145 SER A N 1
ATOM 1156 C CA . SER A 1 145 ? -1.489 -0.326 -20.005 1.00 92.25 145 SER A CA 1
ATOM 1157 C C . SER A 1 145 ? -1.237 1.023 -20.679 1.00 92.25 145 SER A C 1
ATOM 1159 O O . SER A 1 145 ? -0.377 1.096 -21.550 1.00 92.25 145 SER A O 1
ATOM 1161 N N . GLU A 1 146 ? -1.911 2.091 -20.245 1.00 92.00 146 GLU A N 1
ATOM 1162 C CA . GLU A 1 146 ? -1.699 3.446 -20.772 1.00 92.00 146 GLU A CA 1
ATOM 1163 C C . GLU A 1 146 ? -0.278 3.946 -20.471 1.00 92.00 146 GLU A C 1
ATOM 1165 O O . GLU A 1 146 ? 0.446 4.327 -21.389 1.00 92.00 146 GLU A O 1
ATOM 1170 N N . ALA A 1 147 ? 0.185 3.818 -19.223 1.00 93.56 147 ALA A N 1
ATOM 1171 C CA . ALA A 1 147 ? 1.548 4.196 -18.846 1.00 93.56 147 ALA A CA 1
ATOM 1172 C C . ALA A 1 147 ? 2.625 3.380 -19.597 1.00 93.56 147 ALA A C 1
ATOM 1174 O O . ALA A 1 147 ? 3.691 3.895 -19.940 1.00 93.56 147 ALA A O 1
ATOM 1175 N N . LEU A 1 148 ? 2.363 2.100 -19.892 1.00 92.19 148 LEU A N 1
ATOM 1176 C CA . LEU A 1 148 ? 3.269 1.268 -20.695 1.00 92.19 148 LEU A CA 1
ATOM 1177 C C . LEU A 1 148 ? 3.320 1.689 -22.170 1.00 92.19 148 LEU A C 1
ATOM 1179 O O . LEU A 1 148 ? 4.385 1.569 -22.782 1.00 92.19 148 LEU A O 1
ATOM 1183 N N . VAL A 1 149 ? 2.211 2.178 -22.740 1.00 90.12 149 VAL A N 1
ATOM 1184 C CA . VAL A 1 149 ? 2.190 2.768 -24.091 1.00 90.12 149 VAL A CA 1
ATOM 1185 C C . VAL A 1 149 ? 3.087 4.002 -24.125 1.00 90.12 149 VAL A C 1
ATOM 1187 O O . VAL A 1 149 ? 3.975 4.075 -24.969 1.00 90.12 149 VAL A O 1
ATOM 1190 N N . GLU A 1 150 ? 2.932 4.918 -23.167 1.00 90.94 150 GLU A N 1
ATOM 1191 C CA . GLU A 1 150 ? 3.741 6.143 -23.101 1.00 90.94 150 GLU A CA 1
ATOM 1192 C C . GLU A 1 150 ? 5.240 5.846 -22.961 1.00 90.94 150 GLU A C 1
ATOM 1194 O O . GLU A 1 150 ? 6.076 6.452 -23.637 1.00 90.94 150 GLU A O 1
ATOM 1199 N N . LEU A 1 151 ? 5.595 4.858 -22.132 1.00 90.62 151 LEU A N 1
ATOM 1200 C CA . LEU A 1 151 ? 6.972 4.377 -22.017 1.00 90.62 151 LEU A CA 1
ATOM 1201 C C . LEU A 1 151 ? 7.503 3.808 -23.338 1.00 90.62 151 LEU A C 1
ATOM 1203 O O . LEU A 1 151 ? 8.661 4.052 -23.674 1.00 90.62 151 LEU A O 1
ATOM 1207 N N . GLY A 1 152 ? 6.679 3.055 -24.072 1.00 88.50 152 GLY A N 1
ATOM 1208 C CA . GLY A 1 152 ? 7.041 2.481 -25.370 1.00 88.50 152 GLY A CA 1
ATOM 1209 C C . GLY A 1 152 ? 7.194 3.523 -26.483 1.00 88.50 152 GLY A C 1
ATOM 1210 O O . GLY A 1 152 ? 8.064 3.378 -27.345 1.00 88.50 152 GLY A O 1
ATOM 1211 N N . ASP A 1 153 ? 6.394 4.589 -26.443 1.00 87.88 153 ASP A N 1
ATOM 1212 C CA . ASP A 1 153 ? 6.508 5.730 -27.356 1.00 87.88 153 ASP A CA 1
ATOM 1213 C C . ASP A 1 153 ? 7.766 6.561 -27.069 1.00 87.88 153 ASP A C 1
ATOM 1215 O O . ASP A 1 153 ? 8.412 7.060 -27.997 1.00 87.88 153 ASP A O 1
ATOM 1219 N N . PHE A 1 154 ? 8.145 6.674 -25.792 1.00 88.19 154 PHE A N 1
ATOM 1220 C CA . PHE A 1 154 ? 9.361 7.361 -25.361 1.00 88.19 154 PHE A CA 1
ATOM 1221 C C . PHE A 1 154 ? 10.644 6.578 -25.693 1.00 88.19 154 PHE A C 1
ATOM 1223 O O . PHE A 1 154 ? 11.588 7.144 -26.249 1.00 88.19 154 PHE A O 1
ATOM 1230 N N . ASP A 1 155 ? 10.690 5.282 -25.373 1.00 84.88 155 ASP A N 1
ATOM 1231 C CA . ASP A 1 155 ? 11.779 4.363 -25.728 1.00 84.88 155 ASP A CA 1
ATOM 1232 C C . ASP A 1 155 ? 11.187 3.106 -26.347 1.00 84.88 155 ASP A C 1
ATOM 1234 O O . ASP A 1 155 ? 10.581 2.302 -25.643 1.00 84.88 155 ASP A O 1
ATOM 1238 N N . ARG A 1 156 ? 11.427 2.907 -27.646 1.00 84.31 156 ARG A N 1
ATOM 1239 C CA . ARG A 1 156 ? 11.002 1.699 -28.360 1.00 84.31 156 ARG A CA 1
ATOM 1240 C C . ARG A 1 156 ? 11.746 0.490 -27.787 1.00 84.31 156 ARG A C 1
ATOM 1242 O O . ARG A 1 156 ? 12.926 0.305 -28.117 1.00 84.31 156 ARG A O 1
ATOM 1249 N N . PRO A 1 157 ? 11.105 -0.344 -26.955 1.00 83.56 157 PRO A N 1
ATOM 1250 C CA . PRO A 1 157 ? 11.808 -1.396 -26.264 1.00 83.56 157 PRO A CA 1
ATOM 1251 C C . PRO A 1 157 ? 12.046 -2.560 -27.230 1.00 83.56 157 PRO A C 1
ATOM 1253 O O . PRO A 1 157 ? 11.354 -2.748 -28.233 1.00 83.56 157 PRO A O 1
ATOM 1256 N N . GLN A 1 158 ? 13.104 -3.310 -26.965 1.00 85.12 158 GLN A N 1
ATOM 1257 C CA . GLN A 1 158 ? 13.574 -4.394 -27.809 1.00 85.12 158 GLN A CA 1
ATOM 1258 C C . GLN A 1 158 ? 13.129 -5.730 -27.239 1.00 85.12 158 GLN A C 1
ATOM 1260 O O . GLN A 1 158 ? 12.961 -5.893 -26.036 1.00 85.12 158 GLN A O 1
ATOM 1265 N N . VAL A 1 159 ? 12.995 -6.717 -28.116 1.00 85.81 159 VAL A N 1
ATOM 1266 C CA . VAL A 1 159 ? 12.728 -8.103 -27.733 1.00 85.81 159 VAL A CA 1
ATOM 1267 C C . VAL A 1 159 ? 13.694 -8.551 -26.642 1.00 85.81 159 VAL A C 1
ATOM 1269 O O . VAL A 1 159 ? 14.911 -8.473 -26.809 1.00 85.81 159 VAL A O 1
ATOM 1272 N N . GLY A 1 160 ? 13.142 -9.064 -25.544 1.00 85.12 160 GLY A N 1
ATOM 1273 C CA . GLY A 1 160 ? 13.924 -9.509 -24.393 1.00 85.12 160 GLY A CA 1
ATOM 1274 C C . GLY A 1 160 ? 14.265 -8.412 -23.383 1.00 85.12 160 GLY A C 1
ATOM 1275 O O . GLY A 1 160 ? 14.778 -8.752 -22.315 1.00 85.12 160 GLY A O 1
ATOM 1276 N N . ASP A 1 161 ? 13.940 -7.144 -23.656 1.00 89.31 161 ASP A N 1
ATOM 1277 C CA . ASP A 1 161 ? 13.969 -6.105 -22.631 1.00 89.31 161 ASP A CA 1
ATOM 1278 C C . ASP A 1 161 ? 13.008 -6.470 -21.493 1.00 89.31 161 ASP A C 1
ATOM 1280 O O . ASP A 1 161 ? 11.927 -7.039 -21.696 1.00 89.31 161 ASP A O 1
ATOM 1284 N N . VAL A 1 162 ? 13.432 -6.134 -20.275 1.00 90.88 162 VAL A N 1
ATOM 1285 C CA . VAL A 1 162 ? 12.664 -6.336 -19.048 1.00 90.88 162 VAL A CA 1
ATOM 1286 C C . VAL A 1 162 ? 12.545 -5.003 -18.330 1.00 90.88 162 VAL A C 1
ATOM 1288 O O . VAL A 1 162 ? 13.552 -4.383 -17.981 1.00 90.88 162 VAL A O 1
ATOM 1291 N N . LEU A 1 163 ? 11.307 -4.605 -18.068 1.00 93.12 163 LEU A N 1
ATOM 1292 C CA . LEU A 1 163 ? 10.963 -3.503 -17.187 1.00 93.12 163 LEU A CA 1
ATOM 1293 C C . LEU A 1 163 ? 10.426 -4.104 -15.897 1.00 93.12 163 LEU A C 1
ATOM 1295 O O . LEU A 1 163 ? 9.418 -4.799 -15.924 1.00 93.12 163 LEU A O 1
ATOM 1299 N N . ARG A 1 164 ? 11.084 -3.859 -14.766 1.00 94.50 164 ARG A N 1
ATOM 1300 C CA . ARG A 1 164 ? 10.588 -4.255 -13.444 1.00 94.50 164 ARG A CA 1
ATOM 1301 C C . ARG A 1 164 ? 10.364 -3.020 -12.598 1.00 94.50 164 ARG A C 1
ATOM 1303 O O . ARG A 1 164 ? 11.310 -2.278 -12.356 1.00 94.50 164 ARG A O 1
ATOM 1310 N N . VAL A 1 165 ? 9.147 -2.859 -12.103 1.00 94.56 165 VAL A N 1
ATOM 1311 C CA . VAL A 1 165 ? 8.746 -1.724 -11.275 1.00 94.56 165 VAL A CA 1
ATOM 1312 C C . VAL A 1 165 ? 8.470 -2.205 -9.861 1.00 94.56 165 VAL A C 1
ATOM 1314 O O . VAL A 1 165 ? 7.710 -3.152 -9.645 1.00 94.56 165 VAL A O 1
ATOM 1317 N N . VAL A 1 166 ? 9.117 -1.565 -8.893 1.00 92.00 166 VAL A N 1
ATOM 1318 C CA . VAL A 1 166 ? 8.874 -1.758 -7.468 1.00 92.00 166 VAL A CA 1
ATOM 1319 C C . VAL A 1 166 ? 7.564 -1.093 -7.107 1.00 92.00 166 VAL A C 1
ATOM 1321 O O . VAL A 1 166 ? 7.363 0.095 -7.351 1.00 92.00 166 VAL A O 1
ATOM 1324 N N . ILE A 1 167 ? 6.693 -1.863 -6.471 1.00 90.31 167 ILE A N 1
ATOM 1325 C CA . ILE A 1 167 ? 5.416 -1.372 -5.984 1.00 90.31 167 ILE A CA 1
ATOM 1326 C C . ILE A 1 167 ? 5.630 -0.955 -4.530 1.00 90.31 167 ILE A C 1
ATOM 1328 O O . ILE A 1 167 ? 6.034 -1.792 -3.713 1.00 90.31 167 ILE A O 1
ATOM 1332 N N . PRO A 1 168 ? 5.390 0.319 -4.176 1.00 81.31 168 PRO A N 1
ATOM 1333 C CA . PRO A 1 168 ? 5.466 0.760 -2.794 1.00 81.31 168 PRO A CA 1
ATOM 1334 C C . PRO A 1 168 ? 4.586 -0.127 -1.917 1.00 81.31 168 PRO A C 1
ATOM 1336 O O . PRO A 1 168 ? 3.486 -0.514 -2.313 1.00 81.31 168 PRO A O 1
ATOM 1339 N N . SER A 1 169 ? 5.065 -0.461 -0.721 1.00 72.81 169 SER A N 1
ATOM 1340 C CA . SER A 1 169 ? 4.196 -1.092 0.272 1.00 72.81 169 SER A CA 1
ATOM 1341 C C . SER A 1 169 ? 3.043 -0.129 0.580 1.00 72.81 169 SER A C 1
ATOM 1343 O O . SER A 1 169 ? 3.320 1.068 0.683 1.00 72.81 169 SER A O 1
ATOM 1345 N N . PRO A 1 170 ? 1.802 -0.604 0.796 1.00 64.19 170 PRO A N 1
ATOM 1346 C CA . PRO A 1 170 ? 0.694 0.254 1.228 1.00 64.19 170 PRO A CA 1
ATOM 1347 C C . PRO A 1 170 ? 0.971 0.909 2.592 1.00 64.19 170 PRO A C 1
ATOM 1349 O O . PRO A 1 170 ? 0.322 1.877 2.963 1.00 64.19 170 PRO A O 1
ATOM 1352 N N . PHE A 1 171 ? 1.964 0.400 3.331 1.00 56.12 171 PHE A N 1
ATOM 1353 C CA . PHE A 1 171 ? 2.471 0.978 4.578 1.00 56.12 171 PHE A CA 1
ATOM 1354 C C . PHE A 1 171 ? 3.648 1.945 4.373 1.00 56.12 171 PHE A C 1
ATOM 1356 O O . PHE A 1 171 ? 4.267 2.380 5.343 1.00 56.12 171 PHE A O 1
ATOM 1363 N N . THR A 1 172 ? 4.036 2.226 3.128 1.00 53.69 172 THR A N 1
ATOM 1364 C CA . THR A 1 172 ? 4.984 3.304 2.834 1.00 53.69 172 THR A CA 1
ATOM 1365 C C . THR A 1 172 ? 4.176 4.586 2.853 1.00 53.69 172 THR A C 1
ATOM 1367 O O . THR A 1 172 ? 3.258 4.715 2.046 1.00 53.69 172 THR A O 1
ATOM 1370 N N . GLU A 1 173 ? 4.489 5.510 3.765 1.00 46.25 173 GLU A N 1
ATOM 1371 C CA . GLU A 1 173 ? 3.917 6.854 3.685 1.00 46.25 173 GLU A CA 1
ATOM 1372 C C . GLU A 1 173 ? 4.125 7.388 2.258 1.00 46.25 173 GLU A C 1
ATOM 1374 O O . GLU A 1 173 ? 5.199 7.158 1.679 1.00 46.25 173 GLU A O 1
ATOM 1379 N N . PRO A 1 174 ? 3.111 8.035 1.655 1.00 45.97 174 PRO A N 1
ATOM 1380 C CA . PRO A 1 174 ? 3.307 8.696 0.376 1.00 45.97 174 PRO A CA 1
ATOM 1381 C C . PRO A 1 174 ? 4.520 9.617 0.503 1.00 45.97 174 PRO A C 1
ATOM 1383 O O . PRO A 1 174 ? 4.699 10.273 1.530 1.00 45.97 174 PRO A O 1
ATOM 1386 N N . ALA A 1 175 ? 5.379 9.632 -0.520 1.00 46.91 175 ALA A N 1
ATOM 1387 C CA . ALA A 1 175 ? 6.483 10.582 -0.563 1.00 46.91 175 ALA A CA 1
ATOM 1388 C C . ALA A 1 175 ? 5.916 11.985 -0.293 1.00 46.91 175 ALA A C 1
ATOM 1390 O O . ALA A 1 175 ? 4.891 12.337 -0.891 1.00 46.91 175 ALA A O 1
ATOM 1391 N N . GLU A 1 176 ? 6.535 12.724 0.640 1.00 41.88 176 GLU A N 1
ATOM 1392 C CA . GLU A 1 176 ? 6.139 14.086 1.017 1.00 41.88 176 GLU A CA 1
ATOM 1393 C C . GLU A 1 176 ? 5.758 14.875 -0.247 1.00 41.88 176 GLU A C 1
ATOM 1395 O O . GLU A 1 176 ? 6.617 15.167 -1.078 1.00 41.88 176 GLU A O 1
ATOM 1400 N N . GLY A 1 177 ? 4.460 15.163 -0.424 1.00 49.41 177 GLY A N 1
ATOM 1401 C CA . GLY A 1 177 ? 3.967 16.004 -1.521 1.00 49.41 177 GLY A CA 1
ATOM 1402 C C . GLY A 1 177 ? 2.829 15.472 -2.404 1.00 49.41 177 GLY A C 1
ATOM 1403 O O . GLY A 1 177 ? 2.366 16.240 -3.238 1.00 49.41 177 GLY A O 1
ATOM 1404 N N . THR A 1 178 ? 2.331 14.233 -2.254 1.00 41.88 178 THR A N 1
ATOM 1405 C CA . THR A 1 178 ? 1.294 13.689 -3.182 1.00 41.88 178 THR A CA 1
ATOM 1406 C C . THR A 1 178 ? -0.083 13.369 -2.588 1.00 41.88 178 THR A C 1
ATOM 1408 O O . THR A 1 178 ? -0.965 12.915 -3.312 1.00 41.88 178 THR A O 1
ATOM 1411 N N . ARG A 1 179 ? -0.353 13.685 -1.317 1.00 42.84 179 ARG A N 1
ATOM 1412 C CA . ARG A 1 179 ? -1.730 13.704 -0.790 1.00 42.84 179 ARG A CA 1
ATOM 1413 C C . ARG A 1 179 ? -1.959 14.949 0.050 1.00 42.84 179 ARG A C 1
ATOM 1415 O O . ARG A 1 179 ? -1.554 15.009 1.201 1.00 42.84 179 ARG A O 1
ATOM 1422 N N . SER A 1 180 ? -2.658 15.923 -0.519 1.00 39.47 180 SER A N 1
ATOM 1423 C CA . SER A 1 180 ? -3.359 16.943 0.263 1.00 39.47 180 SER A CA 1
ATOM 1424 C C . SER A 1 180 ? -4.701 16.368 0.734 1.00 39.47 180 SER A C 1
ATOM 1426 O O . SER A 1 180 ? -5.765 16.873 0.389 1.00 39.47 180 SER A O 1
ATOM 1428 N N . THR A 1 181 ? -4.668 15.281 1.498 1.00 50.81 181 THR A N 1
ATOM 1429 C CA . THR A 1 181 ? -5.688 15.087 2.526 1.00 50.81 181 THR A CA 1
ATOM 1430 C C . THR A 1 181 ? -4.975 15.486 3.799 1.00 50.81 181 THR A C 1
ATOM 1432 O O . THR A 1 181 ? -4.129 14.749 4.292 1.00 50.81 181 THR A O 1
ATOM 1435 N N . GLU A 1 182 ? -5.237 16.700 4.274 1.00 64.38 182 GLU A N 1
ATOM 1436 C CA . GLU A 1 182 ? -4.660 17.257 5.506 1.00 64.38 182 GLU A CA 1
ATOM 1437 C C . GLU A 1 182 ? -4.779 16.292 6.705 1.00 64.38 182 GLU A C 1
ATOM 1439 O O . GLU A 1 182 ? -3.986 16.346 7.642 1.00 64.38 182 GLU A O 1
ATOM 1444 N N . TYR A 1 183 ? -5.705 15.331 6.614 1.00 79.12 183 TYR A N 1
ATOM 1445 C CA . TYR A 1 183 ? -5.969 14.296 7.599 1.00 79.12 183 TYR A CA 1
ATOM 1446 C C . TYR A 1 183 ? -5.849 12.884 7.008 1.00 79.12 183 TYR A C 1
ATOM 1448 O O . TYR A 1 183 ? -6.200 12.640 5.852 1.00 79.12 183 TYR A O 1
ATOM 1456 N N . THR A 1 184 ? -5.366 11.943 7.829 1.00 83.00 184 THR A N 1
ATOM 1457 C CA . THR A 1 184 ? -5.236 10.515 7.466 1.00 83.00 184 THR A CA 1
ATOM 1458 C C . THR A 1 184 ? -6.592 9.810 7.412 1.00 83.00 184 THR A C 1
ATOM 1460 O O . THR A 1 184 ? -6.781 8.917 6.591 1.00 83.00 184 THR A O 1
ATOM 1463 N N . TYR A 1 185 ? -7.526 10.230 8.268 1.00 85.75 185 TYR A N 1
ATOM 1464 C CA . TYR A 1 185 ? -8.869 9.668 8.378 1.00 85.75 185 TYR A CA 1
ATOM 1465 C C . TYR A 1 185 ? -9.921 10.728 8.061 1.00 85.75 185 TYR A C 1
ATOM 1467 O O . TYR A 1 185 ? -9.813 11.887 8.469 1.00 85.75 185 TYR A O 1
ATOM 1475 N N . THR A 1 186 ? -10.962 10.309 7.358 1.00 91.94 186 THR A N 1
ATOM 1476 C CA . THR A 1 186 ? -12.190 11.068 7.117 1.00 91.94 186 THR A CA 1
ATOM 1477 C C . THR A 1 186 ? -12.999 11.210 8.402 1.00 91.94 186 THR A C 1
ATOM 1479 O O . THR A 1 186 ? -12.960 10.339 9.268 1.00 91.94 186 THR A O 1
ATOM 1482 N N . VAL A 1 187 ? -13.822 12.257 8.509 1.00 94.62 187 VAL A N 1
ATOM 1483 C CA . VAL A 1 187 ? -14.709 12.470 9.668 1.00 94.62 187 VAL A CA 1
ATOM 1484 C C . VAL A 1 187 ? -15.628 11.264 9.924 1.00 94.62 187 VAL A C 1
ATOM 1486 O O . VAL A 1 187 ? -15.880 10.898 11.073 1.00 94.62 187 VAL A O 1
ATOM 1489 N N . SER A 1 188 ? -16.093 10.592 8.866 1.00 93.81 188 SER A N 1
ATOM 1490 C CA . SER A 1 188 ? -16.915 9.386 9.001 1.00 93.81 188 SER A CA 1
ATOM 1491 C C . SER A 1 188 ? -16.201 8.228 9.701 1.00 93.81 188 SER A C 1
ATOM 1493 O O . SER A 1 188 ? -16.857 7.468 10.408 1.00 93.81 188 SER A O 1
ATOM 1495 N N . GLU A 1 189 ? -14.880 8.099 9.572 1.00 94.38 189 GLU A N 1
ATOM 1496 C CA . GLU A 1 189 ? -14.122 7.031 10.240 1.00 94.38 189 GLU A CA 1
ATOM 1497 C C . GLU A 1 189 ? -14.056 7.233 11.761 1.00 94.38 189 GLU A C 1
ATOM 1499 O O . GLU A 1 189 ? -14.147 6.259 12.506 1.00 94.38 189 GLU A O 1
ATOM 1504 N N . TYR A 1 190 ? -14.034 8.480 12.246 1.00 96.94 190 TYR A N 1
ATOM 1505 C CA . TYR A 1 190 ? -14.162 8.773 13.682 1.00 96.94 190 TYR A CA 1
ATOM 1506 C C . TYR A 1 190 ? -15.516 8.311 14.231 1.00 96.94 190 TYR A C 1
ATOM 1508 O O . TYR A 1 190 ? -15.588 7.744 15.320 1.00 96.94 190 TYR A O 1
ATOM 1516 N N . ALA A 1 191 ? -16.597 8.512 13.467 1.00 96.75 191 ALA A N 1
ATOM 1517 C CA . ALA A 1 191 ? -17.919 8.018 13.844 1.00 96.75 191 ALA A CA 1
ATOM 1518 C C . ALA A 1 191 ? -17.993 6.481 13.809 1.00 96.75 191 ALA A C 1
ATOM 1520 O O . ALA A 1 191 ? -18.648 5.883 14.657 1.00 96.75 191 ALA A O 1
ATOM 1521 N N . VAL A 1 192 ? -17.308 5.817 12.872 1.00 96.12 192 VAL A N 1
ATOM 1522 C CA . VAL A 1 192 ? -17.207 4.345 12.859 1.00 96.12 192 VAL A CA 1
ATOM 1523 C C . VAL A 1 192 ? -16.540 3.820 14.126 1.00 96.12 192 VAL A C 1
ATOM 1525 O O . VAL A 1 192 ? -17.101 2.938 14.782 1.00 96.12 192 VAL A O 1
ATOM 1528 N N . GLU A 1 193 ? -15.401 4.389 14.519 1.00 97.56 193 GLU A N 1
ATOM 1529 C CA . GLU A 1 193 ? -14.733 3.978 15.756 1.00 97.56 193 GLU A CA 1
ATOM 1530 C C . GLU A 1 193 ? -15.576 4.298 16.998 1.00 97.56 193 GLU A C 1
ATOM 1532 O O . GLU A 1 193 ? -15.704 3.458 17.889 1.00 97.56 193 GLU A O 1
ATOM 1537 N N . ALA A 1 194 ? -16.244 5.453 17.040 1.00 97.69 194 ALA A N 1
ATOM 1538 C CA . ALA A 1 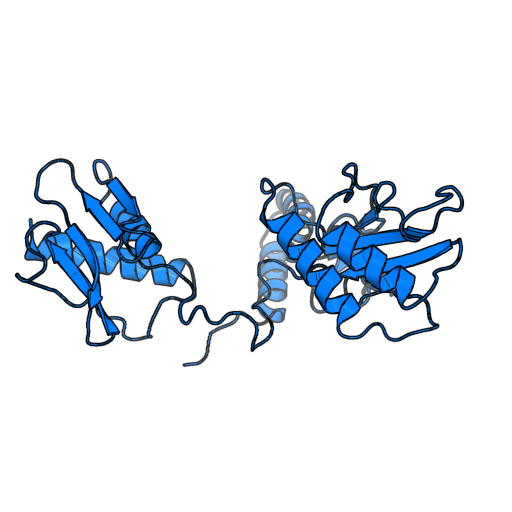194 ? -17.144 5.791 18.141 1.00 97.69 194 ALA A CA 1
ATOM 1539 C C . ALA A 1 194 ? -18.310 4.794 18.279 1.00 97.69 194 ALA A C 1
ATOM 1541 O O . ALA A 1 194 ? -18.593 4.336 19.387 1.00 97.69 194 ALA A O 1
ATOM 1542 N N . ALA A 1 195 ? -18.963 4.409 17.175 1.00 97.31 195 ALA A N 1
ATOM 1543 C CA . ALA A 1 195 ? -20.032 3.406 17.188 1.00 97.31 195 ALA A CA 1
ATOM 1544 C C . ALA A 1 195 ? -19.529 2.044 17.694 1.00 97.31 195 ALA A C 1
ATOM 1546 O O . ALA A 1 195 ? -20.179 1.414 18.529 1.00 97.31 195 ALA A O 1
ATOM 1547 N N . SER A 1 196 ? -18.337 1.629 17.250 1.00 96.31 196 SER A N 1
ATOM 1548 C CA . SER A 1 196 ? -17.669 0.403 17.707 1.00 96.31 196 SER A CA 1
ATOM 1549 C C . SER A 1 196 ? -17.445 0.400 19.228 1.00 96.31 196 SER A C 1
ATOM 1551 O O . SER A 1 196 ? -17.714 -0.599 19.898 1.00 96.31 196 SER A O 1
ATOM 1553 N N . VAL A 1 197 ? -17.026 1.534 19.802 1.00 97.19 197 VAL A N 1
ATOM 1554 C CA . VAL A 1 197 ? -16.820 1.693 21.255 1.00 9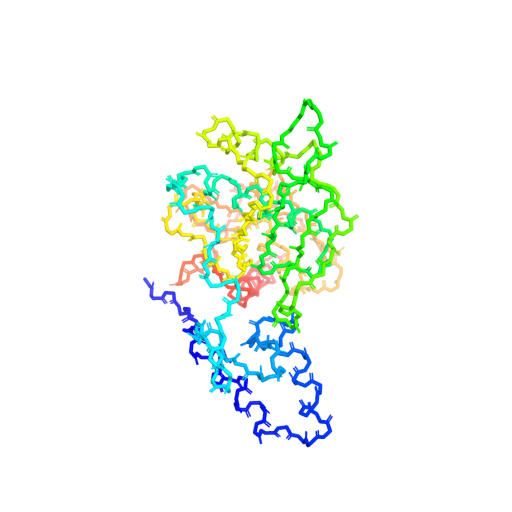7.19 197 VAL A CA 1
ATOM 1555 C C . VAL A 1 197 ? -18.135 1.793 22.036 1.00 97.19 197 VAL A C 1
ATOM 1557 O O . VAL A 1 197 ? -18.218 1.351 23.191 1.00 97.19 197 VAL A O 1
ATOM 1560 N N . LEU A 1 198 ? -19.166 2.404 21.451 1.00 96.31 198 LEU A N 1
ATOM 1561 C CA . LEU A 1 198 ? -20.488 2.515 22.069 1.00 96.31 198 LEU A CA 1
ATOM 1562 C C . LEU A 1 198 ? -21.158 1.146 22.228 1.00 96.31 198 LEU A C 1
ATOM 1564 O O . LEU A 1 198 ? -21.822 0.923 23.243 1.00 96.31 198 LEU A O 1
ATOM 1568 N N . GLY A 1 199 ? -20.867 0.219 21.315 1.00 96.31 199 GLY A N 1
ATOM 1569 C CA . GLY A 1 199 ? -21.184 -1.198 21.434 1.00 96.31 199 GLY A CA 1
ATOM 1570 C C . GLY A 1 199 ? -22.432 -1.609 20.658 1.00 96.31 199 GLY A C 1
ATOM 1571 O O . GLY A 1 199 ? -22.862 -0.949 19.715 1.00 96.31 199 GLY A O 1
ATOM 1572 N N . GLU A 1 200 ? -23.003 -2.751 21.037 1.00 95.81 200 GLU A N 1
ATOM 1573 C CA . GLU A 1 200 ? -24.147 -3.338 20.338 1.00 95.81 200 GLU A CA 1
ATOM 1574 C C . GLU A 1 200 ? -25.356 -2.384 20.303 1.00 95.81 200 GLU A C 1
ATOM 1576 O O . GLU A 1 200 ? -25.665 -1.703 21.281 1.00 95.81 200 GLU A O 1
ATOM 1581 N N . GLY A 1 201 ? -26.038 -2.334 19.155 1.00 95.00 201 GLY A N 1
ATOM 1582 C CA . GLY A 1 201 ? -27.191 -1.459 18.918 1.00 95.00 201 GLY A CA 1
ATOM 1583 C C . GLY A 1 201 ? -26.840 -0.068 18.385 1.00 95.00 201 GLY A C 1
ATOM 1584 O O . GLY A 1 201 ? -27.740 0.640 17.935 1.00 95.00 201 GLY A O 1
ATOM 1585 N N . TRP A 1 202 ? -25.560 0.310 18.379 1.00 97.62 202 TRP A N 1
ATOM 1586 C CA . TRP A 1 202 ? -25.101 1.547 17.754 1.00 97.62 202 TRP A CA 1
ATOM 1587 C C . TRP A 1 202 ? -24.734 1.337 16.287 1.00 97.62 202 TRP A C 1
ATOM 1589 O O . TRP A 1 202 ? -24.124 0.335 15.912 1.00 97.62 202 TRP A O 1
ATOM 1599 N N . GLY A 1 203 ? -25.118 2.297 15.451 1.00 96.38 203 GLY A N 1
ATOM 1600 C CA . GLY A 1 203 ? -24.834 2.320 14.023 1.00 96.38 203 GLY A CA 1
ATOM 1601 C C . GLY A 1 203 ? -24.276 3.664 13.573 1.00 96.38 203 GLY A C 1
ATOM 1602 O O . GLY A 1 203 ? -24.337 4.664 14.293 1.00 96.38 203 GLY A O 1
ATOM 1603 N N . THR A 1 204 ? -23.711 3.665 12.370 1.00 97.19 204 THR A N 1
ATOM 1604 C CA . THR A 1 204 ? -23.118 4.848 11.752 1.00 97.19 204 THR A CA 1
ATOM 1605 C C . THR A 1 204 ? -23.347 4.858 10.246 1.00 97.19 204 THR A C 1
ATOM 1607 O O . THR A 1 204 ? -23.442 3.801 9.616 1.00 97.19 204 THR A O 1
ATOM 1610 N N . GLU A 1 205 ? -23.415 6.048 9.661 1.00 94.06 205 GLU A N 1
ATOM 1611 C CA . GLU A 1 205 ? -23.355 6.250 8.216 1.00 94.06 205 GLU A CA 1
ATOM 1612 C C . GLU A 1 205 ? -22.451 7.438 7.898 1.00 94.06 205 GLU A C 1
ATOM 1614 O O 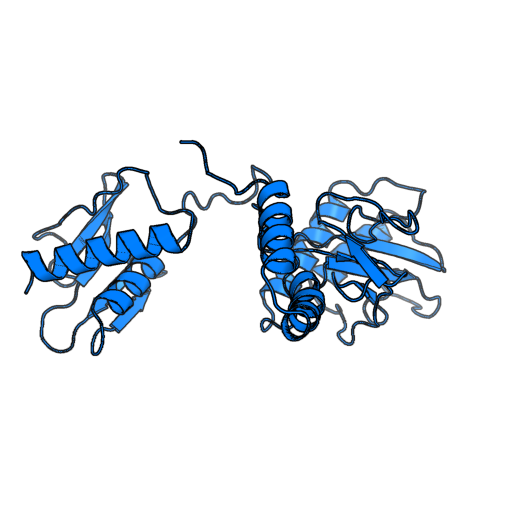. GLU A 1 205 ? -22.332 8.396 8.673 1.00 94.06 205 GLU A O 1
ATOM 1619 N N . SER A 1 206 ? -21.812 7.374 6.730 1.00 86.81 206 SER A N 1
ATOM 1620 C CA . SER A 1 206 ? -21.150 8.545 6.173 1.00 86.81 206 SER A CA 1
ATOM 1621 C C . SER A 1 206 ? -22.243 9.545 5.801 1.00 86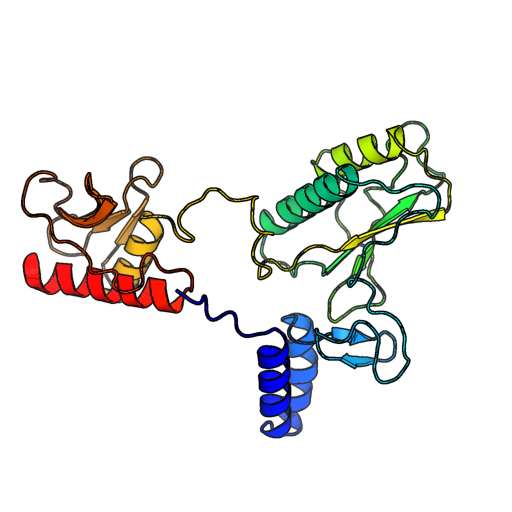.81 206 SER A C 1
ATOM 1623 O O . SER A 1 206 ? -23.151 9.218 5.036 1.00 86.81 206 SER A O 1
ATOM 1625 N N . GLY A 1 207 ? -22.198 10.737 6.398 1.00 82.25 207 GLY A N 1
ATOM 1626 C CA . GLY A 1 207 ? -23.099 11.836 6.075 1.00 82.25 207 GLY A CA 1
ATOM 1627 C C . GLY A 1 207 ? -22.905 12.321 4.638 1.00 82.25 207 GLY A C 1
ATOM 1628 O O . GLY A 1 207 ? -22.276 11.658 3.816 1.00 82.25 207 GLY A O 1
ATOM 1629 N N . TYR A 1 208 ? -23.417 13.509 4.314 1.00 80.12 208 TYR A N 1
ATOM 1630 C CA . TYR A 1 208 ? -23.320 14.070 2.961 1.00 80.12 208 TYR A CA 1
ATOM 1631 C C . TYR A 1 208 ? -21.863 14.088 2.454 1.00 80.12 208 TYR A C 1
ATOM 1633 O O . TYR A 1 208 ? -21.071 14.934 2.861 1.00 80.12 208 TYR A O 1
ATOM 1641 N N . ILE A 1 209 ? -21.521 13.123 1.589 1.00 77.69 209 ILE A N 1
ATOM 1642 C CA . ILE A 1 209 ? -20.193 12.941 0.975 1.00 77.69 209 ILE A CA 1
ATOM 1643 C C . ILE A 1 209 ? -19.066 12.875 2.036 1.00 77.69 209 ILE A C 1
ATOM 1645 O O . ILE A 1 209 ? -17.957 13.349 1.824 1.00 77.69 209 ILE A O 1
ATOM 1649 N N . GLY A 1 210 ? -19.349 12.331 3.225 1.00 78.75 210 GLY A N 1
ATOM 1650 C CA . GLY A 1 210 ? -18.359 12.225 4.306 1.00 78.75 210 GLY A CA 1
ATOM 1651 C C . GLY A 1 210 ? -17.989 13.540 5.000 1.00 78.75 210 GLY A C 1
ATOM 1652 O O . GLY A 1 210 ? -17.078 13.543 5.826 1.00 78.75 210 GLY A O 1
ATOM 1653 N N . ALA A 1 211 ? -18.714 14.637 4.739 1.00 87.50 211 ALA A N 1
ATOM 1654 C CA . ALA A 1 211 ? -18.529 15.913 5.443 1.00 87.50 211 ALA A CA 1
ATOM 1655 C C . ALA A 1 211 ? -18.805 15.812 6.957 1.00 87.50 211 ALA A C 1
ATOM 1657 O O . ALA A 1 211 ? -18.348 16.638 7.741 1.00 87.50 211 ALA A O 1
ATOM 1658 N N . TYR A 1 212 ? -19.569 14.800 7.367 1.00 94.50 212 TYR A N 1
ATOM 1659 C CA . TYR A 1 212 ? -19.804 14.445 8.760 1.00 94.50 212 TYR A CA 1
ATOM 1660 C C . TYR A 1 212 ? -19.994 12.931 8.893 1.00 94.50 212 TYR A C 1
ATOM 1662 O O . TYR A 1 212 ? -20.323 12.245 7.923 1.00 94.50 212 TYR A O 1
ATOM 1670 N N . GLY A 1 213 ? -19.822 12.409 10.103 1.00 96.69 213 GLY A N 1
ATOM 1671 C CA . GLY A 1 213 ? -20.235 11.060 10.477 1.00 96.69 213 GLY A CA 1
ATOM 1672 C C . GLY A 1 213 ? -21.510 11.119 11.309 1.00 96.69 213 GLY A C 1
ATOM 1673 O O . GLY A 1 213 ? -21.563 11.859 12.289 1.00 96.69 213 GLY A O 1
ATOM 1674 N N . LYS A 1 214 ? -22.553 10.379 10.931 1.00 97.00 214 LYS A N 1
ATOM 1675 C CA . LYS A 1 214 ? -23.798 10.312 11.708 1.00 97.00 214 LYS A CA 1
ATOM 1676 C C . LYS A 1 214 ? -23.808 9.053 12.558 1.00 97.00 214 LYS A C 1
ATOM 1678 O O . LYS A 1 214 ? -23.483 7.986 12.060 1.00 97.00 214 LYS A O 1
ATOM 1683 N N . LEU A 1 215 ? -24.235 9.183 13.806 1.00 97.19 215 LEU A N 1
ATOM 1684 C CA . LEU A 1 215 ? -24.345 8.108 14.788 1.00 97.19 215 LEU A CA 1
ATOM 1685 C C . LEU A 1 215 ? -25.801 7.963 15.234 1.00 97.19 215 LEU A C 1
ATOM 1687 O O . LEU A 1 215 ? -26.478 8.962 15.487 1.00 97.19 215 LEU A O 1
ATOM 1691 N N . TRP A 1 216 ? -26.276 6.732 15.389 1.00 96.81 216 TRP A N 1
ATOM 1692 C CA . TRP A 1 216 ? -27.566 6.440 16.020 1.00 96.81 216 TRP A CA 1
ATOM 1693 C C . TRP A 1 216 ? -27.438 5.254 16.971 1.00 96.81 216 TRP A C 1
ATOM 1695 O O . TRP A 1 216 ? -26.628 4.356 16.749 1.00 96.81 216 TRP A O 1
ATOM 1705 N N . GLY A 1 217 ? -28.229 5.272 18.040 1.00 93.75 217 GLY A N 1
ATOM 1706 C CA . GLY A 1 217 ? -28.291 4.209 19.040 1.00 93.75 217 GLY A CA 1
ATOM 1707 C C . GLY A 1 217 ? -29.647 3.497 19.048 1.00 93.75 217 GLY A C 1
ATOM 1708 O O . GLY A 1 217 ? -30.545 3.881 18.295 1.00 93.75 217 GLY A O 1
ATOM 1709 N N . PRO A 1 218 ? -29.809 2.477 19.908 1.00 88.94 218 PRO A N 1
ATOM 1710 C CA . PRO A 1 218 ? -31.054 1.716 20.015 1.00 88.94 218 PRO A CA 1
ATOM 1711 C C . PRO A 1 218 ? -32.200 2.560 20.587 1.00 88.94 218 PRO A C 1
ATOM 1713 O O . PRO A 1 218 ? -33.328 2.461 20.116 1.00 88.94 218 PRO A O 1
ATOM 1716 N N . ASP A 1 219 ? -31.885 3.430 21.546 1.00 83.44 219 ASP A N 1
ATOM 1717 C CA . ASP A 1 219 ? -32.823 4.329 22.203 1.00 83.44 219 ASP A CA 1
ATOM 1718 C C . ASP A 1 219 ? -32.155 5.701 22.331 1.00 83.44 219 ASP A C 1
ATOM 1720 O O . ASP A 1 219 ? -31.146 5.842 23.024 1.00 83.44 219 ASP A O 1
ATOM 1724 N N . GLY A 1 220 ? -32.679 6.718 21.645 1.00 86.00 220 GLY A N 1
ATOM 1725 C CA . GLY A 1 220 ? -32.191 8.088 21.794 1.00 86.00 220 GLY A CA 1
ATOM 1726 C C . GLY A 1 220 ? -32.164 8.905 20.505 1.00 86.00 220 GLY A C 1
ATOM 1727 O O . GLY A 1 220 ? -32.609 8.443 19.452 1.00 86.00 220 GLY A O 1
ATOM 1728 N N . PRO A 1 221 ? -31.674 10.152 20.594 1.00 94.50 221 PRO A N 1
ATOM 1729 C CA . PRO A 1 221 ? -31.513 11.010 19.434 1.00 94.50 221 PRO A CA 1
ATOM 1730 C C . PRO A 1 221 ? -30.366 10.528 18.536 1.00 94.50 221 PRO A C 1
ATOM 1732 O O . PRO A 1 221 ? -29.543 9.693 18.919 1.00 94.50 221 PRO A O 1
ATOM 1735 N N . THR A 1 222 ? -30.300 11.086 17.329 1.00 96.56 222 THR A N 1
ATOM 1736 C CA . THR A 1 222 ? -29.167 10.878 16.422 1.00 96.56 222 THR A CA 1
ATOM 1737 C C . THR A 1 222 ? -28.115 11.967 16.621 1.00 96.56 222 THR A C 1
ATOM 1739 O O . THR A 1 222 ? -28.436 13.122 16.918 1.00 96.56 222 THR A O 1
ATOM 1742 N N . TYR A 1 223 ? -26.847 11.600 16.464 1.00 96.50 223 TYR A N 1
ATOM 1743 C CA . TYR A 1 223 ? -25.700 12.484 16.661 1.00 96.50 223 TYR A CA 1
ATOM 1744 C C . TYR A 1 223 ? -24.941 12.672 15.359 1.00 96.50 223 TYR A C 1
ATOM 1746 O O . TYR A 1 223 ? -24.997 11.837 14.455 1.00 96.50 223 TYR A O 1
ATOM 1754 N N . ARG A 1 224 ? -24.191 13.764 15.278 1.00 96.25 224 ARG A N 1
ATOM 1755 C CA . ARG A 1 224 ? -23.243 14.018 14.199 1.00 96.25 224 ARG A CA 1
ATOM 1756 C C . ARG A 1 224 ? -21.873 14.370 14.765 1.00 96.25 224 ARG A C 1
ATOM 1758 O O . ARG A 1 224 ? -21.778 15.130 15.727 1.00 96.25 224 ARG A O 1
ATOM 1765 N N . VAL A 1 225 ? -20.843 13.826 14.133 1.00 97.31 225 VAL A N 1
ATOM 1766 C CA . VAL A 1 225 ? -19.431 14.165 14.306 1.00 97.31 225 VAL A CA 1
ATOM 1767 C C . VAL A 1 225 ? -19.017 14.965 13.076 1.00 97.31 225 VAL A C 1
ATOM 1769 O O . VAL A 1 225 ? -19.227 14.493 11.959 1.00 97.31 225 VAL A O 1
ATOM 1772 N N . PHE A 1 226 ? -18.502 16.178 13.251 1.00 96.19 226 PHE A N 1
ATOM 1773 C CA . PHE A 1 226 ? -18.127 17.078 12.153 1.00 96.19 226 PHE A CA 1
ATOM 1774 C C . PHE A 1 226 ? -17.004 18.025 12.573 1.00 96.19 226 PHE A C 1
ATOM 1776 O O . PHE A 1 226 ? -16.696 18.108 13.757 1.00 96.19 226 PHE A O 1
ATOM 1783 N N . VAL A 1 227 ? -16.386 18.700 11.605 1.00 95.00 227 VAL A N 1
ATOM 1784 C CA . VAL A 1 227 ? -15.445 19.799 11.859 1.00 95.00 227 VAL A CA 1
ATOM 1785 C C . VAL A 1 227 ? -16.227 21.106 11.777 1.00 95.00 227 VAL A C 1
ATOM 1787 O O . VAL A 1 227 ? -16.967 21.308 10.809 1.00 95.00 227 VAL A O 1
ATOM 1790 N N . ASP A 1 228 ? -16.147 21.936 12.812 1.00 94.81 228 ASP A N 1
ATOM 1791 C CA . ASP A 1 228 ? -16.859 23.213 12.856 1.00 94.81 228 ASP A CA 1
ATOM 1792 C C . ASP A 1 228 ? -16.091 24.349 12.156 1.00 94.81 228 ASP A C 1
ATOM 1794 O O . ASP A 1 228 ? -15.080 24.139 11.489 1.00 94.81 228 ASP A O 1
ATOM 1798 N N . GLU A 1 229 ? -16.606 25.574 12.257 1.00 93.75 229 GLU A N 1
ATOM 1799 C CA . GLU A 1 229 ? -15.994 26.761 11.658 1.00 93.75 229 GLU A CA 1
ATOM 1800 C C . GLU A 1 229 ? -14.644 27.188 12.275 1.00 93.75 229 GLU A C 1
ATOM 1802 O O . GLU A 1 229 ? -14.013 28.110 11.753 1.00 93.75 229 GLU A O 1
ATOM 1807 N N . TYR A 1 230 ? -14.216 26.555 13.371 1.00 93.12 230 TYR A N 1
ATOM 1808 C CA . TYR A 1 230 ? -12.949 26.804 14.061 1.00 93.12 230 TYR A CA 1
ATOM 1809 C C . TYR A 1 230 ? -11.922 25.686 13.834 1.00 93.12 230 TYR A C 1
ATOM 1811 O O . TYR A 1 230 ? -10.897 25.661 14.513 1.00 93.12 230 TYR A O 1
ATOM 1819 N N . ASP A 1 231 ? -12.183 24.798 12.870 1.00 91.12 231 ASP A N 1
ATOM 1820 C CA . ASP A 1 231 ? -11.389 23.601 12.576 1.00 91.12 231 ASP A CA 1
ATOM 1821 C C . ASP A 1 231 ? -11.347 22.591 13.743 1.00 91.12 231 ASP A C 1
ATOM 1823 O O . ASP A 1 231 ? -10.470 21.723 13.802 1.00 91.12 231 ASP A O 1
ATOM 1827 N N . ASP A 1 232 ? -12.328 22.654 14.652 1.00 95.12 232 ASP A N 1
ATOM 1828 C CA . ASP A 1 232 ? -12.443 21.742 15.784 1.00 95.12 232 ASP A CA 1
ATOM 1829 C C . ASP A 1 232 ? -13.346 20.549 15.445 1.00 95.12 232 ASP A C 1
ATOM 1831 O O . ASP A 1 232 ? -14.448 20.690 14.904 1.00 95.12 232 ASP A O 1
ATOM 1835 N N . LEU A 1 233 ? -12.911 19.342 15.824 1.00 96.50 233 LEU A N 1
ATOM 1836 C CA . LEU A 1 233 ? -13.764 18.157 15.773 1.00 96.50 233 LEU A CA 1
ATOM 1837 C C . LEU A 1 233 ? -14.819 18.261 16.878 1.00 96.50 233 LEU A C 1
ATOM 1839 O O . LEU A 1 233 ? -14.491 18.344 18.059 1.00 96.50 233 LEU A O 1
ATOM 1843 N N . VAL A 1 234 ? -16.095 18.216 16.512 1.00 97.50 234 VAL A N 1
ATOM 1844 C CA . VAL A 1 234 ? -17.212 18.417 17.438 1.00 97.50 234 VAL A CA 1
ATOM 1845 C C . VAL A 1 234 ? -18.256 17.311 17.332 1.00 97.50 234 VAL A C 1
ATOM 1847 O O . VAL A 1 234 ? -18.494 16.730 16.270 1.00 97.50 234 VAL A O 1
ATOM 1850 N N . VAL A 1 235 ? -18.928 17.057 18.454 1.00 97.44 235 VAL A N 1
ATOM 1851 C CA . VAL A 1 235 ? -20.121 16.211 18.552 1.00 97.44 235 VAL A CA 1
ATOM 1852 C C . VAL A 1 235 ? -21.330 17.094 18.847 1.00 97.44 235 VAL A C 1
ATOM 1854 O O . VAL A 1 235 ? -21.301 17.917 19.767 1.00 97.44 235 VAL A O 1
ATOM 1857 N N . ALA A 1 236 ? -22.412 16.913 18.093 1.00 96.94 236 ALA A N 1
ATOM 1858 C CA . ALA A 1 236 ? -23.689 17.585 18.336 1.00 96.94 236 ALA A CA 1
ATOM 1859 C C . ALA A 1 236 ? -24.875 16.666 18.021 1.00 96.94 236 ALA A C 1
ATOM 1861 O O . ALA A 1 236 ? -24.716 15.610 17.402 1.00 96.94 236 ALA A O 1
ATOM 1862 N N . LEU A 1 237 ? -26.081 17.092 18.404 1.00 96.50 237 LEU A N 1
ATOM 1863 C CA . LEU A 1 237 ? -27.313 16.470 17.923 1.00 96.50 237 LEU A CA 1
ATOM 1864 C C . LEU A 1 237 ? -27.443 16.690 16.413 1.00 96.50 237 LEU A C 1
ATOM 1866 O O . LEU A 1 237 ? -27.154 17.768 15.897 1.00 96.50 237 LEU A O 1
ATOM 1870 N N . HIS A 1 238 ? -27.864 15.654 15.695 1.00 94.31 238 HIS A N 1
ATOM 1871 C CA . HIS A 1 238 ? -28.028 15.724 14.246 1.00 94.31 238 HIS A CA 1
ATOM 1872 C C . HIS A 1 238 ? -29.188 16.649 13.852 1.00 94.31 238 HIS A C 1
ATOM 1874 O O . HIS A 1 238 ? -29.024 17.476 12.959 1.00 94.31 238 HIS A O 1
ATOM 1880 N N . ASP A 1 239 ? -30.321 16.540 14.556 1.00 92.69 239 ASP A N 1
ATOM 1881 C CA . ASP A 1 239 ? -31.547 17.303 14.279 1.00 92.69 239 ASP A CA 1
ATOM 1882 C C . ASP A 1 239 ? -31.539 18.724 14.880 1.00 92.69 239 ASP A C 1
ATOM 1884 O O . ASP A 1 239 ? -32.410 19.530 14.562 1.00 92.69 239 ASP A O 1
ATOM 1888 N N . ASP A 1 240 ? -30.554 19.042 15.729 1.00 92.06 240 ASP A N 1
ATOM 1889 C CA . ASP A 1 240 ? -30.333 20.379 16.301 1.00 92.06 240 ASP A CA 1
ATOM 1890 C C . ASP A 1 240 ? -28.859 20.802 16.135 1.00 92.06 240 ASP A C 1
ATOM 1892 O O . ASP A 1 240 ? -28.082 20.832 17.096 1.00 92.06 240 ASP A O 1
ATOM 1896 N N . PRO A 1 241 ? -28.436 21.079 14.888 1.00 75.06 241 PRO A N 1
ATOM 1897 C CA . PRO A 1 241 ? -27.042 21.348 14.551 1.00 75.06 241 PRO A CA 1
ATOM 1898 C C . PRO A 1 241 ? -26.472 22.621 15.199 1.00 75.06 241 PRO A C 1
ATOM 1900 O O . PRO A 1 241 ? -25.254 22.723 15.396 1.00 75.06 241 PRO A O 1
ATOM 1903 N N . ASP A 1 242 ? -27.344 23.575 15.523 1.00 85.81 242 ASP A N 1
ATOM 1904 C CA . ASP A 1 242 ? -27.007 24.875 16.113 1.00 85.81 242 ASP A CA 1
ATOM 1905 C C . ASP A 1 242 ? -27.183 24.902 17.637 1.00 85.81 242 ASP A C 1
ATOM 1907 O O . ASP A 1 242 ? -26.890 25.910 18.280 1.00 85.81 242 ASP A O 1
ATOM 1911 N N . GLY A 1 243 ? -27.638 23.789 18.216 1.00 90.38 243 GLY A N 1
ATOM 1912 C CA . GLY A 1 243 ? -27.758 23.597 19.650 1.00 90.38 243 GLY A CA 1
ATOM 1913 C C . GLY A 1 243 ? -26.415 23.346 20.335 1.00 90.38 243 GLY A C 1
ATOM 1914 O O . GLY A 1 243 ? -25.372 23.915 20.010 1.00 90.38 243 GLY A O 1
ATOM 1915 N N . LYS A 1 244 ? -26.426 22.475 21.346 1.00 93.06 244 LYS A N 1
ATOM 1916 C CA . LYS A 1 244 ? -25.221 22.157 22.122 1.00 93.06 244 LYS A CA 1
ATOM 1917 C C . LYS A 1 244 ? -24.202 21.409 21.251 1.00 93.06 244 LYS A C 1
ATOM 1919 O O . LYS A 1 244 ? -24.446 20.272 20.848 1.00 93.06 244 LYS A O 1
ATOM 1924 N N . ARG A 1 245 ? -23.037 22.026 21.047 1.00 96.12 245 ARG A N 1
ATOM 1925 C CA . ARG A 1 245 ? -21.847 21.425 20.427 1.00 96.12 245 ARG A CA 1
ATOM 1926 C C . ARG A 1 245 ? -20.796 21.158 21.501 1.00 96.12 245 ARG A C 1
ATOM 1928 O O . ARG A 1 245 ? -20.644 21.959 22.424 1.00 96.12 245 ARG A O 1
ATOM 1935 N N . ILE A 1 246 ? -20.108 20.025 21.411 1.00 96.94 246 ILE A N 1
ATOM 1936 C CA . ILE A 1 246 ? -19.042 19.652 22.344 1.00 96.94 246 ILE A CA 1
ATOM 1937 C C . ILE A 1 246 ? -17.802 19.295 21.542 1.00 96.94 246 ILE A C 1
ATOM 1939 O O . ILE A 1 246 ? -17.830 18.342 20.765 1.00 96.94 246 ILE A O 1
ATOM 1943 N N . THR A 1 247 ? -16.733 20.057 21.750 1.00 97.31 247 THR A N 1
ATOM 1944 C CA . THR A 1 247 ? -15.423 19.805 21.150 1.00 97.31 247 THR A CA 1
ATOM 1945 C C . THR A 1 247 ? -14.827 18.506 21.677 1.00 97.31 247 THR A C 1
ATOM 1947 O O . THR A 1 247 ? -14.854 18.231 22.880 1.00 97.31 247 THR A O 1
ATOM 1950 N N . VAL A 1 248 ? -14.295 17.711 20.758 1.00 96.94 248 VAL A N 1
ATOM 1951 C CA . VAL A 1 248 ? -13.477 16.533 21.025 1.00 96.94 248 VAL A CA 1
ATOM 1952 C C . VAL A 1 248 ? -12.038 17.019 21.146 1.00 96.94 248 VAL A C 1
ATOM 1954 O O . VAL A 1 248 ? -11.493 17.569 20.193 1.00 96.94 248 VAL A O 1
ATOM 1957 N N . ASP A 1 249 ? -11.433 16.859 22.321 1.00 92.62 249 ASP A N 1
ATOM 1958 C CA . ASP A 1 249 ? -10.054 17.297 22.536 1.00 92.62 249 ASP A CA 1
ATOM 1959 C C . ASP A 1 249 ? -9.091 16.409 21.739 1.00 92.62 249 ASP A C 1
ATOM 1961 O O . ASP A 1 249 ? -9.038 15.193 21.926 1.00 92.62 249 ASP A O 1
ATOM 1965 N N . LEU A 1 250 ? -8.323 17.029 20.847 1.00 89.94 250 LEU A N 1
ATOM 1966 C CA . LEU A 1 250 ? -7.294 16.384 20.041 1.00 89.94 250 LEU A CA 1
ATOM 1967 C C . LEU A 1 250 ? -5.922 16.940 20.455 1.00 89.94 250 LEU A C 1
ATOM 1969 O O . LEU A 1 250 ? -5.293 17.676 19.690 1.00 89.94 250 LEU A O 1
ATOM 1973 N N . PRO A 1 251 ? -5.406 16.597 21.652 1.00 70.12 251 PRO A N 1
ATOM 1974 C CA . PRO A 1 251 ? -4.223 17.247 22.226 1.00 70.12 251 PRO A CA 1
ATOM 1975 C C . PRO A 1 251 ? -2.946 17.021 21.405 1.00 70.12 251 PRO A C 1
ATOM 1977 O O . PRO A 1 251 ? -1.971 17.761 21.541 1.00 70.12 251 PRO A O 1
ATOM 1980 N N . ASN A 1 252 ? -2.948 15.996 20.547 1.00 77.12 252 ASN A N 1
ATOM 1981 C CA . ASN A 1 252 ? -1.855 15.666 19.635 1.00 77.12 252 ASN A CA 1
ATOM 1982 C C . ASN A 1 252 ? -2.202 15.924 18.157 1.00 77.12 252 ASN A C 1
ATOM 1984 O O . ASN A 1 252 ? -1.503 15.433 17.272 1.00 77.12 252 ASN A O 1
ATOM 1988 N N . GLY A 1 253 ? -3.261 16.694 17.892 1.00 87.81 253 GLY A N 1
ATOM 1989 C CA . GLY A 1 253 ? -3.827 16.871 16.559 1.00 87.81 253 GLY A CA 1
ATOM 1990 C C . GLY A 1 253 ? -4.631 15.657 16.093 1.00 87.81 253 GLY A C 1
ATOM 1991 O O . GLY A 1 253 ? -4.948 14.755 16.872 1.00 87.81 253 GLY A O 1
ATOM 1992 N N . ALA A 1 254 ? -4.981 15.653 14.807 1.00 88.00 254 ALA A N 1
ATOM 1993 C CA . ALA A 1 254 ? -5.746 14.570 14.207 1.00 88.00 254 ALA A CA 1
ATOM 1994 C C . ALA A 1 254 ? -4.967 13.237 14.236 1.00 88.00 254 ALA A C 1
ATOM 1996 O O . ALA A 1 254 ? -3.760 13.230 13.976 1.00 88.00 254 ALA A O 1
ATOM 1997 N N . PRO A 1 255 ? -5.634 12.102 14.512 1.00 86.12 255 PRO A N 1
ATOM 1998 C CA . PRO A 1 255 ? -5.014 10.788 14.498 1.00 86.12 255 PRO A CA 1
ATOM 1999 C C . PRO A 1 255 ? -4.388 10.465 13.143 1.00 86.12 255 PRO A C 1
ATOM 2001 O O . PRO A 1 255 ? -4.957 10.709 12.078 1.00 86.12 255 PRO A O 1
ATOM 2004 N N . SER A 1 256 ? -3.219 9.840 13.210 1.00 79.00 256 SER A N 1
ATOM 2005 C CA . SER A 1 256 ? -2.477 9.327 12.056 1.00 79.00 256 SER A CA 1
ATOM 2006 C C . SER A 1 256 ? -2.393 7.800 12.073 1.00 79.00 256 SER A C 1
ATOM 2008 O O . SER A 1 256 ? -2.271 7.155 11.034 1.00 79.00 256 SER A O 1
ATOM 2010 N N . LEU A 1 257 ? -2.540 7.187 13.251 1.00 74.38 257 LEU A N 1
ATOM 2011 C CA . LEU A 1 257 ? -2.445 5.743 13.444 1.00 74.38 257 LEU A CA 1
ATOM 2012 C C . LEU A 1 257 ? -3.778 5.144 13.925 1.00 74.38 257 LEU A C 1
ATOM 2014 O O . LEU A 1 257 ? -4.528 5.811 14.638 1.00 74.38 257 LEU A O 1
ATOM 2018 N N . PRO A 1 258 ? -4.077 3.865 13.614 1.00 77.00 258 PRO A N 1
ATOM 2019 C CA . PRO A 1 258 ? -5.370 3.268 13.964 1.00 77.00 258 PRO A CA 1
ATOM 2020 C C . PRO A 1 258 ? -5.682 3.263 15.467 1.00 77.00 258 PRO A C 1
ATOM 2022 O O . PRO A 1 258 ? -6.834 3.406 15.862 1.00 77.00 258 PRO A O 1
ATOM 2025 N N . TYR A 1 259 ? -4.669 3.117 16.329 1.00 78.81 259 TYR A N 1
ATOM 2026 C CA . TYR A 1 259 ? -4.888 3.162 17.780 1.00 78.81 259 TYR A CA 1
ATOM 2027 C C . TYR A 1 259 ? -5.218 4.578 18.279 1.00 78.81 259 TYR A C 1
ATOM 2029 O O . TYR A 1 259 ? -5.893 4.714 19.294 1.00 78.81 259 TYR A O 1
ATOM 2037 N N . GLU A 1 260 ? -4.753 5.619 17.580 1.00 83.50 260 GLU A N 1
ATOM 2038 C CA . GLU A 1 260 ? -5.067 7.017 17.891 1.00 83.50 260 GLU A CA 1
ATOM 2039 C C . GLU A 1 260 ? -6.508 7.310 17.487 1.00 83.50 260 GLU A C 1
ATOM 2041 O O . GLU A 1 260 ? -7.259 7.857 18.285 1.00 83.50 260 GLU A O 1
ATOM 2046 N N . LEU A 1 261 ? -6.922 6.862 16.294 1.00 93.50 261 LEU A N 1
ATOM 2047 C CA . LEU A 1 261 ? -8.312 6.977 15.846 1.00 93.50 261 LEU A CA 1
ATOM 2048 C C . LEU A 1 261 ? -9.267 6.289 16.828 1.00 93.50 261 LEU A C 1
ATOM 2050 O O . LEU A 1 261 ? -10.288 6.861 17.202 1.00 93.50 261 LEU A O 1
ATOM 2054 N N . ARG A 1 262 ? -8.901 5.093 17.302 1.00 92.25 262 ARG A N 1
ATOM 2055 C CA . ARG A 1 262 ? -9.667 4.382 18.327 1.00 92.25 262 ARG A CA 1
ATOM 2056 C C . ARG A 1 262 ? -9.786 5.182 19.626 1.00 92.25 262 ARG A C 1
ATOM 2058 O O . ARG A 1 262 ? -10.878 5.237 20.178 1.00 92.25 262 ARG A O 1
ATOM 2065 N N . ALA A 1 263 ? -8.705 5.803 20.100 1.00 90.75 263 ALA A N 1
ATOM 2066 C CA . ALA A 1 263 ? -8.745 6.644 21.299 1.00 90.75 263 ALA A CA 1
ATOM 2067 C C . ALA A 1 263 ? -9.703 7.836 21.121 1.00 90.75 263 ALA A C 1
ATOM 2069 O O . ALA A 1 263 ? -10.530 8.092 21.990 1.00 90.75 263 ALA A O 1
ATOM 2070 N N . VAL A 1 264 ? -9.691 8.486 19.951 1.00 96.19 264 VAL A N 1
ATOM 2071 C CA . VAL A 1 264 ? -10.660 9.553 19.645 1.00 96.19 264 VAL A CA 1
ATOM 2072 C C . VAL A 1 264 ? -12.095 9.012 19.594 1.00 96.19 264 VAL A C 1
ATOM 2074 O O . VAL A 1 264 ? -13.021 9.654 20.087 1.00 96.19 264 VAL A O 1
ATOM 2077 N N . GLY A 1 265 ? -12.302 7.808 19.053 1.00 97.00 265 GLY A N 1
ATOM 2078 C CA . GLY A 1 265 ? -13.592 7.113 19.115 1.00 97.00 265 GLY A CA 1
ATOM 2079 C C . GLY A 1 265 ? -14.069 6.872 20.555 1.00 97.00 265 GLY A C 1
ATOM 2080 O O . GLY A 1 265 ? -15.256 7.035 20.847 1.00 97.00 265 GLY A O 1
ATOM 2081 N N . GLU A 1 266 ? -13.153 6.542 21.471 1.00 96.94 266 GLU A N 1
ATOM 2082 C CA . GLU A 1 266 ? -13.433 6.404 22.906 1.00 96.94 266 GLU A CA 1
ATOM 2083 C C . GLU A 1 266 ? -13.847 7.737 23.547 1.00 96.94 266 GLU A C 1
ATOM 2085 O O . GLU A 1 266 ? -14.829 7.766 24.298 1.00 96.94 266 GLU A O 1
ATOM 2090 N N . ASP A 1 267 ? -13.188 8.839 23.187 1.00 97.44 267 ASP A N 1
ATOM 2091 C CA . ASP A 1 267 ? -13.528 10.183 23.665 1.00 97.44 267 ASP A CA 1
ATOM 2092 C C . ASP A 1 267 ? -14.893 10.654 23.145 1.00 97.44 267 ASP A C 1
ATOM 2094 O O . ASP A 1 267 ? -15.726 11.134 23.919 1.00 97.44 267 ASP A O 1
ATOM 2098 N N . ILE A 1 268 ? -15.188 10.440 21.858 1.00 97.75 268 ILE A N 1
ATOM 2099 C CA . ILE A 1 268 ? -16.508 10.726 21.270 1.00 97.75 268 ILE A CA 1
ATOM 2100 C C . ILE A 1 268 ? -17.595 9.922 21.993 1.00 97.75 268 ILE A C 1
ATOM 2102 O O . ILE A 1 268 ? -18.625 10.474 22.392 1.00 97.75 268 ILE A O 1
ATOM 2106 N N . ALA A 1 269 ? -17.369 8.623 22.210 1.00 97.25 269 ALA A N 1
ATOM 2107 C CA . ALA A 1 269 ? -18.305 7.768 22.931 1.00 97.25 269 ALA A CA 1
ATOM 2108 C C . ALA A 1 269 ? -18.525 8.247 24.377 1.00 97.25 269 ALA A C 1
ATOM 2110 O O . ALA A 1 269 ? -19.655 8.232 24.875 1.00 97.25 269 ALA A O 1
ATOM 2111 N N . ALA A 1 270 ? -17.466 8.693 25.059 1.00 97.00 270 ALA A N 1
ATOM 2112 C CA . ALA A 1 270 ? -17.551 9.262 26.400 1.00 97.00 270 ALA A CA 1
ATOM 2113 C C . ALA A 1 270 ? -18.349 10.577 26.419 1.00 97.00 270 ALA A C 1
ATOM 2115 O O . ALA A 1 270 ? -19.214 10.747 27.282 1.00 97.00 270 ALA A O 1
ATOM 2116 N N . ILE A 1 271 ? -18.128 11.467 25.446 1.00 97.00 271 ILE A N 1
ATOM 2117 C CA . ILE A 1 271 ? -18.882 12.718 25.281 1.00 97.00 271 ILE A CA 1
ATOM 2118 C C . ILE A 1 271 ? -20.375 12.429 25.122 1.00 97.00 271 ILE A C 1
ATOM 2120 O O . ILE A 1 271 ? -21.182 13.035 25.834 1.00 97.00 271 ILE A O 1
ATOM 2124 N N . ILE A 1 272 ? -20.734 11.482 24.246 1.00 95.81 272 ILE A N 1
ATOM 2125 C CA . ILE A 1 272 ? -22.125 11.077 24.001 1.00 95.81 272 ILE A CA 1
ATOM 2126 C C . ILE A 1 272 ? -22.775 10.586 25.299 1.00 95.81 272 ILE A C 1
ATOM 2128 O O . ILE A 1 272 ? -23.806 11.118 25.712 1.00 95.81 272 ILE A O 1
ATOM 2132 N N . ARG A 1 273 ? -22.126 9.646 25.999 1.00 95.06 273 ARG A N 1
ATOM 2133 C CA . ARG A 1 273 ? -22.621 9.087 27.271 1.00 95.06 273 ARG A CA 1
ATOM 2134 C C . ARG A 1 273 ? -22.778 10.138 28.372 1.00 95.06 273 ARG A C 1
ATOM 2136 O O . ARG A 1 273 ? -23.694 10.033 29.177 1.00 95.06 273 ARG A O 1
ATOM 2143 N N . ALA A 1 274 ? -21.884 11.122 28.446 1.00 95.31 274 ALA A N 1
ATOM 2144 C CA . ALA A 1 274 ? -21.885 12.107 29.527 1.00 95.31 274 ALA A CA 1
ATOM 2145 C C . ALA A 1 274 ? -22.867 13.267 29.310 1.00 95.31 274 ALA A C 1
ATOM 2147 O O . ALA A 1 274 ? -23.257 13.925 30.273 1.00 95.31 274 ALA A O 1
ATOM 2148 N N . ASN A 1 275 ? -23.226 13.565 28.058 1.00 88.56 275 ASN A N 1
ATOM 2149 C CA . ASN A 1 275 ? -23.913 14.813 27.722 1.00 88.56 275 ASN A CA 1
ATOM 2150 C C . ASN A 1 275 ? -25.270 14.645 27.053 1.00 88.56 275 ASN A C 1
ATOM 2152 O O . ASN A 1 275 ? -25.997 15.638 26.974 1.00 88.56 275 ASN A O 1
ATOM 2156 N N . PHE A 1 276 ? -25.575 13.450 26.553 1.00 77.00 276 PHE A N 1
ATOM 2157 C CA . PHE A 1 276 ? -26.772 13.212 25.756 1.00 77.00 276 PHE A CA 1
ATOM 2158 C C . PHE A 1 276 ? -27.507 11.904 26.099 1.00 77.00 276 PHE A C 1
ATOM 2160 O O . PHE A 1 276 ? -28.493 11.583 25.435 1.00 77.00 276 PHE A O 1
ATOM 2167 N N . ALA A 1 277 ? -27.036 11.169 27.114 1.00 64.75 277 ALA A N 1
ATOM 2168 C CA . ALA A 1 277 ? -27.744 10.033 27.706 1.00 64.75 277 ALA A CA 1
ATOM 2169 C C . ALA A 1 277 ? -28.844 10.477 28.683 1.00 64.75 277 ALA A C 1
ATOM 2171 O O . ALA A 1 277 ? -28.690 11.556 29.305 1.00 64.75 277 ALA A O 1
#

Sequence (277 aa):
MYSATMPRNFAAKVFGRLMNAAFLSQQHALTDLGPFTGLVWRCVCKELNTLDLTACGGCHEARLWTKDVTPPRYQYGTLLEDLRAALTEWFDDRPKVRRPAAISFRVTTEYDDGPAWATWDTTAYFTDSPTGQTYGEDFERSFVSEALVELGDFDRPQVGDVLRVVIPSPFTEPAEGTRSTEYTYTVSEYAVEAASVLGEGWGTESGYIGAYGKLWGPDGPTYRVFVDEYDDLVVALHDDPDGKRITVDLPNGAPSLPYELRAVGEDIAAIIRANFA

pLDDT: mean 83.91, std 14.36, range [25.58, 97.75]

Foldseek 3Di:
DDPPPVPLVNLLVVLVVCCVVDDPVCNVVSLQVCQQVVQWFADPVRATGGPVDQAGPPPRHGQPQPDKDFDPPDDCPVLLVQLLVQLQVVCVPDDPPRRFQKKKWFQAPPDPDAQRTFQQQMWGAGRYRRVTDGDRDGCPPTSNRVSSNVVCVVPVDDHGTMTMHGHDDPPPDPDPPDDPPVAQDQQQLLQVLLQVLLPPQKDWDQPDVSQWIWIDGNDFFIKIFHQDPVRFTWIDGPVCPPPDIDTQDPVPPHDPDPVSSNVSSVSNNVCCVVPGD

Secondary structure (DSSP, 8-state):
-------HHHHHHHHHHHHHHS-HHHHHHHHHHHHHTTSEEE-TTS-EEETT-SB-TTT--B-TTSS-B--TT---THHHHHHHHHHHHHHHSS-SS---SEEEEE--TT-SSS-SS-SSSEEEE-SS-TT-EEE-S--TTSHHHHHHHHHHHHS-PPTT-EEEEEPPPTTSPPPTTS---SSSS-HHHHHHHHHHHH-TT-EEEE-GGGSEEEEE-SSS--EEEEE-TTS-EEEEESS-TTS-EEEPP-TT-S--SHHHHHHHHHHHHHHHHHH--

Radius of gyration: 24.13 Å; chains: 1; bounding box: 58×52×64 Å

Organism: NCBI:txid2100817